Protein AF-A0A5J4PSB8-F1 (afdb_monomer_lite)

Radius of gyration: 20.24 Å; chains: 1; bounding box: 53×36×50 Å

Foldseek 3Di:
DFAWPQDDPPDDDDDDDDDPPPDPPPPPPPPPQCPQADDADPCLQFPVSVLQCLLVPQVSVLSQARPQAWEAAAPDTDGRGSVNDDRHSDCVVPVDADYDDPDPVCVCVNVDSPGFKTWGWKQFPVVQKIWIFIWGCDNSGIHRRYIHIHGHDPDPDDDPVNLQLCLQAPPVSVLVPADPFHWDWDADPVDNPDIDIDTDDSVRCVVPPDRGDNGMHD

Structure (mmCIF, N/CA/C/O backbone):
data_AF-A0A5J4PSB8-F1
#
_entry.id   AF-A0A5J4PSB8-F1
#
loop_
_atom_site.group_PDB
_atom_site.id
_atom_site.type_symbol
_atom_site.label_atom_id
_atom_site.label_alt_id
_atom_site.label_comp_id
_atom_site.label_asym_id
_atom_site.label_entity_id
_atom_site.label_seq_id
_atom_site.pdbx_PDB_ins_code
_atom_site.Cartn_x
_atom_site.Cartn_y
_atom_site.Cartn_z
_atom_site.occupancy
_atom_site.B_iso_or_equiv
_atom_site.auth_seq_id
_atom_site.auth_comp_id
_atom_site.auth_asym_id
_atom_site.auth_atom_id
_atom_site.pdbx_PDB_model_num
ATOM 1 N N . MET A 1 1 ? 3.672 -2.181 0.690 1.00 29.12 1 MET A N 1
ATOM 2 C CA . MET A 1 1 ? 3.186 -2.216 -0.685 1.00 29.12 1 MET A CA 1
ATOM 3 C C . MET A 1 1 ? 1.777 -1.851 -0.515 1.00 29.12 1 MET A C 1
ATOM 5 O O . MET A 1 1 ? 1.046 -2.447 0.264 1.00 29.12 1 MET A O 1
ATOM 9 N N . LEU A 1 2 ? 1.654 -0.586 -0.814 1.00 27.09 2 LEU A N 1
ATOM 10 C CA . LEU A 1 2 ? 0.635 0.247 -0.296 1.00 27.09 2 LEU A CA 1
ATOM 11 C C . LEU A 1 2 ? 0.115 0.880 -1.549 1.00 27.09 2 LEU A C 1
ATOM 13 O O . LEU A 1 2 ? 0.630 1.904 -1.990 1.00 27.09 2 LEU A O 1
ATOM 17 N N . PHE A 1 3 ? -0.871 0.240 -2.165 1.00 27.16 3 PHE A N 1
ATOM 18 C CA . PHE A 1 3 ? -1.761 1.038 -2.976 1.00 27.16 3 PHE A CA 1
ATOM 19 C C . PHE A 1 3 ? -2.238 2.158 -2.051 1.00 27.16 3 PHE A C 1
ATOM 21 O O . PHE A 1 3 ? -2.589 1.944 -0.895 1.00 27.16 3 PHE A O 1
ATOM 28 N N . ILE A 1 4 ? -2.094 3.386 -2.500 1.00 32.44 4 ILE A N 1
ATOM 29 C CA . ILE A 1 4 ? -2.813 4.500 -1.928 1.00 32.44 4 ILE A CA 1
ATOM 30 C C . ILE A 1 4 ? -3.500 5.090 -3.142 1.00 32.44 4 ILE A C 1
ATOM 32 O O . ILE A 1 4 ? -2.982 5.990 -3.794 1.00 32.44 4 ILE A O 1
ATOM 36 N N . ILE A 1 5 ? -4.658 4.542 -3.507 1.00 37.88 5 ILE A N 1
ATOM 37 C CA . ILE A 1 5 ? -5.511 5.247 -4.459 1.00 37.88 5 ILE A CA 1
ATOM 38 C C . ILE A 1 5 ? -6.098 6.450 -3.708 1.00 37.88 5 ILE A C 1
ATOM 40 O O . ILE A 1 5 ? -7.074 6.326 -2.966 1.00 37.88 5 ILE A O 1
ATOM 44 N N . LEU A 1 6 ? -5.488 7.625 -3.884 1.00 34.31 6 LEU A N 1
ATOM 45 C CA . LEU A 1 6 ? -5.949 8.892 -3.309 1.00 34.31 6 LEU A CA 1
ATOM 46 C C . LEU A 1 6 ? -7.043 9.508 -4.169 1.00 34.31 6 LEU A C 1
ATOM 48 O O . LEU A 1 6 ? -6.835 10.454 -4.928 1.00 34.31 6 LEU A O 1
ATOM 52 N N . ARG A 1 7 ? -8.255 8.969 -4.045 1.00 32.72 7 ARG A N 1
ATOM 53 C CA . ARG A 1 7 ? -9.446 9.582 -4.641 1.00 32.72 7 ARG A CA 1
ATOM 54 C C . ARG A 1 7 ? -9.944 10.694 -3.721 1.00 32.72 7 ARG A C 1
ATOM 56 O O . ARG A 1 7 ? -10.599 10.443 -2.715 1.00 32.72 7 ARG A O 1
ATOM 63 N N . HIS A 1 8 ? -9.662 11.938 -4.093 1.00 30.28 8 HIS A N 1
ATOM 64 C CA . HIS A 1 8 ? -10.315 13.103 -3.504 1.00 30.28 8 HIS A CA 1
ATOM 65 C C . HIS A 1 8 ? -11.787 13.142 -3.942 1.00 30.28 8 HIS A C 1
ATOM 67 O O . HIS A 1 8 ? -12.083 13.516 -5.076 1.00 30.28 8 HIS A O 1
ATOM 73 N N . TYR A 1 9 ? -12.730 12.828 -3.052 1.00 29.34 9 TYR A N 1
ATOM 74 C CA . TYR A 1 9 ? -14.126 13.234 -3.248 1.00 29.34 9 TYR A CA 1
ATOM 75 C C . TYR A 1 9 ? -14.349 14.609 -2.610 1.00 29.34 9 TYR A C 1
ATOM 77 O O . TYR A 1 9 ? -14.826 14.740 -1.485 1.00 29.34 9 TYR A O 1
ATOM 85 N N . ALA A 1 10 ? -14.008 15.664 -3.352 1.00 26.22 10 ALA A N 1
ATOM 86 C CA . ALA A 1 10 ? -14.488 17.008 -3.056 1.00 26.22 10 ALA A CA 1
ATOM 87 C C . ALA A 1 10 ? -15.939 17.122 -3.549 1.00 26.22 10 ALA A C 1
ATOM 89 O O . ALA A 1 10 ? -16.198 17.309 -4.736 1.00 26.22 10 ALA A O 1
ATOM 90 N N . CYS A 1 11 ? -16.901 16.983 -2.638 1.00 29.86 11 CYS A N 1
ATOM 91 C CA . CYS A 1 11 ? -18.315 17.144 -2.958 1.00 29.86 11 CYS A CA 1
ATOM 92 C C . CYS A 1 11 ? -18.607 18.613 -3.326 1.00 29.86 11 CYS A C 1
ATOM 94 O O . CYS A 1 11 ? -18.665 19.481 -2.452 1.00 29.86 11 CYS A O 1
ATOM 96 N N . LYS A 1 12 ? -18.769 18.910 -4.622 1.00 29.34 12 LYS A N 1
ATOM 97 C CA . LYS A 1 12 ? -19.421 20.130 -5.119 1.00 29.34 12 LYS A CA 1
ATOM 98 C C . LYS A 1 12 ? -20.346 19.791 -6.283 1.00 29.34 12 LYS A C 1
ATOM 100 O O . LYS A 1 12 ? -19.916 19.281 -7.312 1.00 29.34 12 LYS A O 1
ATOM 105 N N . ASP A 1 13 ? -21.618 20.123 -6.089 1.00 39.19 13 ASP A N 1
ATOM 106 C CA . ASP A 1 13 ? -22.717 19.991 -7.038 1.00 39.19 13 ASP A CA 1
ATOM 107 C C . ASP A 1 13 ? -22.396 20.558 -8.428 1.00 39.19 13 ASP A C 1
ATOM 109 O O . ASP A 1 13 ? -22.207 21.769 -8.582 1.00 39.19 13 ASP A O 1
ATOM 113 N N . LYS A 1 14 ? -22.440 19.688 -9.448 1.00 28.67 14 LYS A N 1
ATOM 114 C CA . LYS A 1 14 ? -23.084 19.926 -10.757 1.00 28.67 14 LYS A CA 1
ATOM 115 C C . LYS A 1 14 ? -23.056 18.651 -11.616 1.00 28.67 14 LYS A C 1
ATOM 117 O O . LYS A 1 14 ? -21.995 18.202 -12.019 1.00 28.67 14 LYS A O 1
ATOM 122 N N . LYS A 1 15 ? -24.262 18.117 -11.877 1.00 36.34 15 LYS A N 1
ATOM 123 C CA . LYS A 1 15 ? -24.671 17.079 -12.856 1.00 36.34 15 LYS A CA 1
ATOM 124 C C . LYS A 1 15 ? -23.563 16.128 -13.338 1.00 36.34 15 LYS A C 1
ATOM 126 O O . LYS A 1 15 ? -22.884 16.403 -14.321 1.00 36.34 15 LYS A O 1
ATOM 131 N N . GLN A 1 16 ? -23.476 14.990 -12.657 1.00 29.91 16 GLN A N 1
ATOM 132 C CA . GLN A 1 16 ? -22.526 13.911 -12.899 1.00 29.91 16 GLN A CA 1
ATOM 133 C C . GLN A 1 16 ? -23.096 12.890 -13.896 1.00 29.91 16 GLN A C 1
ATOM 135 O O . GLN A 1 16 ? -24.210 12.392 -13.726 1.00 29.91 16 GLN A O 1
ATOM 140 N N . GLU A 1 17 ? -22.313 12.586 -14.925 1.00 29.09 17 GLU A N 1
ATOM 141 C CA . GLU A 1 17 ? -22.367 11.309 -15.632 1.00 29.09 17 GLU A CA 1
ATOM 142 C C . GLU A 1 17 ? -21.984 10.222 -14.611 1.00 29.09 17 GLU A C 1
ATOM 144 O O . GLU A 1 17 ? -21.023 10.387 -13.857 1.00 29.09 17 GLU A O 1
ATOM 149 N N . ILE A 1 18 ? -22.814 9.188 -14.477 1.00 27.95 18 ILE A N 1
ATOM 150 C CA . ILE A 1 18 ? -22.712 8.212 -13.386 1.00 27.95 18 ILE A CA 1
ATOM 151 C C . ILE A 1 18 ? -21.515 7.299 -13.657 1.00 27.95 18 ILE A C 1
ATOM 153 O O . ILE A 1 18 ? -21.568 6.435 -14.529 1.00 27.95 18 ILE A O 1
ATOM 157 N N . ASP A 1 19 ? -20.449 7.508 -12.891 1.00 32.41 19 ASP A N 1
ATOM 158 C CA . ASP A 1 19 ? -19.309 6.603 -12.777 1.00 32.41 19 ASP A CA 1
ATOM 159 C C . ASP A 1 19 ? -19.760 5.308 -12.060 1.00 32.41 19 ASP A C 1
ATOM 161 O O . ASP A 1 19 ? -20.308 5.388 -10.954 1.00 32.41 19 ASP A O 1
ATOM 165 N N . PRO A 1 20 ? -19.577 4.111 -12.651 1.00 33.03 20 PRO A N 1
ATOM 166 C CA . PRO A 1 20 ? -19.930 2.841 -12.015 1.00 33.03 20 PRO A CA 1
ATOM 167 C C . PRO A 1 20 ? -19.053 2.496 -10.794 1.00 33.03 20 PRO A C 1
ATOM 169 O O . PRO A 1 20 ? -19.376 1.552 -10.076 1.00 33.03 20 PRO A O 1
ATOM 172 N N . TYR A 1 21 ? -17.993 3.267 -10.517 1.00 40.66 21 TYR A N 1
ATOM 173 C CA . TYR A 1 21 ? -17.107 3.122 -9.356 1.00 40.66 21 TYR A CA 1
ATOM 174 C C . TYR A 1 21 ? -17.581 3.888 -8.107 1.00 40.66 21 TYR A C 1
ATOM 176 O O . TYR A 1 21 ? -16.786 4.223 -7.231 1.00 40.66 21 TYR A O 1
ATOM 184 N N . VAL A 1 22 ? -18.875 4.185 -7.980 1.00 25.75 22 VAL A N 1
ATOM 185 C CA . VAL A 1 22 ? -19.424 4.613 -6.688 1.00 25.75 22 VAL A CA 1
ATOM 186 C C . VAL A 1 22 ? -19.711 3.346 -5.881 1.00 25.75 22 VAL A C 1
ATOM 188 O O . VAL A 1 22 ? -20.705 2.671 -6.171 1.00 25.75 22 VAL A O 1
ATOM 191 N N . PRO A 1 23 ? -18.891 2.977 -4.871 1.00 30.50 23 PRO A N 1
ATOM 192 C CA . PRO A 1 23 ? -19.340 1.982 -3.916 1.00 30.50 23 PRO A CA 1
ATOM 193 C C . PRO A 1 23 ? -20.640 2.524 -3.337 1.00 30.50 23 PRO A C 1
ATOM 195 O O . PRO A 1 23 ? -20.729 3.712 -3.021 1.00 30.50 23 PRO A O 1
ATOM 198 N N . VAL A 1 24 ? -21.663 1.678 -3.226 1.00 28.30 24 VAL A N 1
ATOM 199 C CA . VAL A 1 24 ? -22.839 2.016 -2.429 1.00 28.30 24 VAL A CA 1
ATOM 200 C C . VAL A 1 24 ? -22.303 2.358 -1.045 1.00 28.30 24 VAL A C 1
ATOM 202 O O . VAL A 1 24 ? -21.964 1.471 -0.263 1.00 28.30 24 VAL A O 1
ATOM 205 N N . VAL A 1 25 ? -22.179 3.655 -0.764 1.00 31.05 25 VAL A N 1
ATOM 206 C CA . VAL A 1 25 ? -21.965 4.165 0.577 1.00 31.05 25 VAL A CA 1
ATOM 207 C C . VAL A 1 25 ? -23.270 3.839 1.275 1.00 31.05 25 VAL A C 1
ATOM 209 O O . VAL A 1 25 ? -24.226 4.612 1.265 1.00 31.05 25 VAL A O 1
ATOM 212 N N . MET A 1 26 ? -23.360 2.627 1.822 1.00 29.27 26 MET A N 1
ATOM 213 C CA . MET A 1 26 ? -24.262 2.414 2.928 1.00 29.27 26 MET A CA 1
ATOM 214 C C . MET A 1 26 ? -23.721 3.325 4.013 1.00 29.27 26 MET A C 1
ATOM 216 O O . MET A 1 26 ? -22.723 3.012 4.657 1.00 29.27 26 MET A O 1
ATOM 220 N N . SER A 1 27 ? -24.351 4.487 4.147 1.00 32.62 27 SER A N 1
ATOM 221 C CA . SER A 1 27 ? -24.212 5.387 5.279 1.00 32.62 27 SER A CA 1
ATOM 222 C C . SER A 1 27 ? -24.642 4.621 6.529 1.00 32.62 27 SER A C 1
ATOM 224 O O . SER A 1 27 ? -25.766 4.751 7.007 1.00 32.62 27 SER A O 1
ATOM 226 N N . ILE A 1 28 ? -23.780 3.733 7.020 1.00 40.22 28 ILE A N 1
ATOM 227 C CA . ILE A 1 28 ? -23.933 3.104 8.320 1.00 40.22 28 ILE A CA 1
ATOM 228 C C . ILE A 1 28 ? -23.633 4.219 9.309 1.00 40.22 28 ILE A C 1
ATOM 230 O O . ILE A 1 28 ? -22.575 4.838 9.235 1.00 40.22 28 ILE A O 1
ATOM 234 N N . GLU A 1 29 ? -24.590 4.502 10.188 1.00 36.94 29 GLU A N 1
ATOM 235 C CA . GLU A 1 29 ? -24.521 5.524 11.231 1.00 36.94 29 GLU A CA 1
ATOM 236 C C . GLU A 1 29 ? -23.185 5.464 12.003 1.00 36.94 29 GLU A C 1
ATOM 238 O O . GLU A 1 29 ? -23.035 4.777 13.013 1.00 36.94 29 GLU A O 1
ATOM 243 N N . THR A 1 30 ? -22.195 6.229 11.539 1.00 42.56 30 THR A N 1
ATOM 244 C CA . THR A 1 30 ? -20.829 6.313 12.087 1.00 42.56 30 THR A CA 1
ATOM 245 C C . THR A 1 30 ? -20.813 6.984 13.467 1.00 42.56 30 THR A C 1
ATOM 247 O O . THR A 1 30 ? -19.823 6.939 14.197 1.00 42.56 30 THR A O 1
ATOM 250 N N . GLY A 1 31 ? -21.937 7.593 13.864 1.00 40.16 31 GLY A N 1
ATOM 251 C CA . GLY A 1 31 ? -22.082 8.359 15.099 1.00 40.16 31 GLY A CA 1
ATOM 252 C C . GLY A 1 31 ? -21.933 7.545 16.388 1.00 40.16 31 GLY A C 1
ATOM 253 O O . GLY A 1 31 ? -21.509 8.112 17.388 1.00 40.16 31 GLY A O 1
ATOM 254 N N . LYS A 1 32 ? -22.221 6.233 16.383 1.00 42.66 32 LYS A N 1
ATOM 255 C CA . LYS A 1 32 ? -22.138 5.377 17.590 1.00 42.66 32 LYS A CA 1
ATOM 256 C C . LYS A 1 32 ? -20.862 4.536 17.712 1.00 42.66 32 LYS A C 1
ATOM 258 O O . LYS A 1 32 ? -20.531 4.111 18.811 1.00 42.66 32 LYS A O 1
ATOM 263 N N . LEU A 1 33 ? -20.137 4.282 16.621 1.00 51.78 33 LEU A N 1
ATOM 264 C CA . LEU A 1 33 ? -18.959 3.393 16.631 1.00 51.78 33 LEU A CA 1
ATOM 265 C C . LEU A 1 33 ? -17.656 4.108 17.039 1.00 51.78 33 LEU A C 1
ATOM 267 O O . LEU A 1 33 ? -16.681 3.463 17.414 1.00 51.78 33 LEU A O 1
ATOM 271 N N . THR A 1 34 ? -17.647 5.443 17.019 1.00 55.75 34 THR A N 1
ATOM 272 C CA . THR A 1 34 ? -16.442 6.281 17.181 1.00 55.75 34 THR A CA 1
ATOM 273 C C . THR A 1 34 ? -16.208 6.789 18.608 1.00 55.75 34 THR A C 1
ATOM 275 O O . THR A 1 34 ? -15.388 7.685 18.820 1.00 55.75 34 THR A O 1
ATOM 278 N N . GLU A 1 35 ? -16.944 6.266 19.591 1.00 54.31 35 GLU A N 1
ATOM 279 C CA . GLU A 1 35 ? -16.903 6.743 20.983 1.00 54.31 35 GLU A CA 1
ATOM 280 C C . GLU A 1 35 ? -15.686 6.210 21.770 1.00 54.31 35 GLU A C 1
ATOM 282 O O . GLU A 1 35 ? -15.306 6.800 22.773 1.00 54.31 35 GLU A O 1
ATOM 287 N N . ASN A 1 36 ? -15.016 5.156 21.278 1.00 70.44 36 ASN A N 1
ATOM 288 C CA . ASN A 1 36 ? -13.887 4.489 21.954 1.00 70.44 36 ASN A CA 1
ATOM 289 C C . ASN A 1 36 ? -12.537 4.594 21.214 1.00 70.44 36 ASN A C 1
ATOM 291 O O . ASN A 1 36 ? -11.616 3.827 21.501 1.00 70.44 36 ASN A O 1
ATOM 295 N N . LEU A 1 37 ? -12.415 5.494 20.237 1.00 81.38 37 LEU A N 1
ATOM 296 C CA . LEU A 1 37 ? -11.151 5.707 19.527 1.00 81.38 37 LEU A CA 1
ATOM 297 C C . LEU A 1 37 ? -10.126 6.409 20.433 1.00 81.38 37 LEU A C 1
ATOM 299 O O . LEU A 1 37 ? -10.513 7.266 21.234 1.00 81.38 37 LEU A O 1
ATOM 303 N N . PRO A 1 38 ? -8.828 6.067 20.329 1.00 87.31 38 PRO A N 1
ATOM 304 C CA . PRO A 1 38 ? -7.789 6.784 21.057 1.00 87.31 38 PRO A CA 1
ATOM 305 C C . PRO A 1 38 ? -7.733 8.250 20.612 1.00 87.31 38 PRO A C 1
ATOM 307 O O . PRO A 1 38 ? -8.194 8.605 19.529 1.00 87.31 38 PRO A O 1
ATOM 310 N N . ALA A 1 39 ? -7.146 9.111 21.442 1.00 90.69 39 ALA A N 1
ATOM 311 C CA . ALA A 1 39 ? -6.837 10.473 21.022 1.00 90.69 39 ALA A CA 1
ATOM 312 C C . ALA A 1 39 ? -5.789 10.460 19.897 1.00 90.69 39 ALA A C 1
ATOM 314 O O . ALA A 1 39 ? -4.889 9.618 19.905 1.00 90.69 39 ALA A O 1
ATOM 315 N N . ALA A 1 40 ? -5.901 11.410 18.967 1.00 92.81 40 ALA A N 1
ATOM 316 C CA . ALA A 1 40 ? -4.922 11.597 17.901 1.00 92.81 40 ALA A CA 1
ATOM 317 C C . ALA A 1 40 ? -3.525 11.862 18.477 1.00 92.81 40 ALA A C 1
ATOM 319 O O . ALA A 1 40 ? -3.375 12.614 19.446 1.00 92.81 40 ALA A O 1
ATOM 320 N N . THR A 1 41 ? -2.510 11.252 17.872 1.00 94.06 41 THR A N 1
ATOM 321 C CA . THR A 1 41 ? -1.095 11.437 18.224 1.00 94.06 41 THR A CA 1
ATOM 322 C C . THR A 1 41 ? -0.321 11.982 17.016 1.00 94.06 41 THR A C 1
ATOM 324 O O . THR A 1 41 ? -0.887 12.051 15.928 1.00 94.06 41 THR A O 1
ATOM 327 N N . PRO A 1 42 ? 0.963 12.370 17.148 1.00 94.56 42 PRO A N 1
ATOM 328 C CA . PRO A 1 42 ? 1.763 12.798 15.992 1.00 94.56 42 PRO A CA 1
ATOM 329 C C . PRO A 1 42 ? 1.846 11.754 14.865 1.00 94.56 42 PRO A C 1
ATOM 331 O O . PRO A 1 42 ? 1.940 12.122 13.705 1.00 94.56 42 PRO A O 1
ATOM 334 N N . ILE A 1 43 ? 1.707 10.462 15.193 1.00 94.88 43 ILE A N 1
ATOM 335 C CA . ILE A 1 43 ? 1.646 9.354 14.219 1.00 94.88 43 ILE A CA 1
ATOM 336 C C . ILE A 1 43 ? 0.456 9.511 13.249 1.00 94.88 43 ILE A C 1
ATOM 338 O O . ILE A 1 43 ? 0.469 8.955 12.160 1.00 94.88 43 ILE A O 1
ATOM 342 N N . ASP A 1 44 ? -0.586 10.258 13.630 1.00 94.88 44 ASP A N 1
ATOM 343 C CA . ASP A 1 44 ? -1.775 10.473 12.802 1.00 94.88 44 ASP A CA 1
ATOM 344 C C . ASP A 1 44 ? -1.649 11.620 11.781 1.00 94.88 44 ASP A C 1
ATOM 346 O O . ASP A 1 44 ? -2.581 11.873 11.007 1.00 94.88 44 ASP A O 1
ATOM 350 N N . GLU A 1 45 ? -0.530 12.349 11.794 1.00 92.69 45 GLU A N 1
ATOM 351 C CA . GLU A 1 45 ? -0.306 13.491 10.905 1.00 92.69 45 GLU A CA 1
ATOM 352 C C . GLU A 1 45 ? -0.092 13.050 9.452 1.00 92.69 45 GLU A C 1
ATOM 354 O O . GLU A 1 45 ? -0.731 13.599 8.549 1.00 92.69 45 GLU A O 1
ATOM 359 N N . LEU A 1 46 ? 0.728 12.014 9.250 1.00 91.81 46 LEU A N 1
ATOM 360 C CA . LEU A 1 46 ? 1.028 11.408 7.956 1.00 91.81 46 LEU A CA 1
ATOM 361 C C . LEU A 1 46 ? 0.530 9.965 7.909 1.00 91.81 46 LEU A C 1
ATOM 363 O O . LEU A 1 46 ? 0.639 9.214 8.879 1.00 91.81 46 LEU A O 1
ATOM 367 N N . PHE A 1 47 ? -0.009 9.561 6.758 1.00 90.88 47 PHE A N 1
ATOM 368 C CA . PHE A 1 47 ? -0.457 8.182 6.575 1.00 90.88 47 PHE A CA 1
ATOM 369 C C . PHE A 1 47 ? 0.713 7.188 6.643 1.00 90.88 47 PHE A C 1
ATOM 371 O O . PHE A 1 47 ? 0.559 6.109 7.214 1.00 90.88 47 PHE A O 1
ATOM 378 N N . ASP A 1 48 ? 1.879 7.571 6.119 1.00 89.06 48 ASP A N 1
ATOM 379 C CA . ASP A 1 48 ? 3.081 6.732 6.079 1.00 89.06 48 ASP A CA 1
ATOM 380 C C . ASP A 1 48 ? 3.590 6.370 7.487 1.00 89.06 48 ASP A C 1
ATOM 382 O O . ASP A 1 48 ? 3.905 5.207 7.756 1.00 89.06 48 ASP A O 1
ATOM 386 N N . ASP A 1 49 ? 3.577 7.327 8.419 1.00 91.69 49 ASP A N 1
ATOM 387 C CA . ASP A 1 49 ? 3.926 7.078 9.823 1.00 91.69 49 ASP A CA 1
ATOM 388 C C . ASP A 1 49 ? 2.902 6.141 10.478 1.00 91.69 49 ASP A C 1
ATOM 390 O O . ASP A 1 49 ? 3.255 5.145 11.118 1.00 91.69 49 ASP A O 1
ATOM 394 N N . PHE A 1 50 ? 1.610 6.420 10.281 1.00 94.62 50 PHE A N 1
ATOM 395 C CA . PHE A 1 50 ? 0.530 5.581 10.792 1.00 94.62 50 PHE A CA 1
ATOM 396 C C . PHE A 1 50 ? 0.633 4.133 10.306 1.00 94.62 50 PHE A C 1
ATOM 398 O O . PHE A 1 50 ? 0.548 3.203 11.117 1.00 94.62 50 PHE A O 1
ATOM 405 N N . ILE A 1 51 ? 0.790 3.922 8.998 1.00 92.69 51 ILE A N 1
ATOM 406 C CA . ILE A 1 51 ? 0.734 2.585 8.413 1.00 92.69 51 ILE A CA 1
ATOM 407 C C . ILE A 1 51 ? 1.969 1.762 8.781 1.00 92.69 51 ILE A C 1
ATOM 409 O O . ILE A 1 51 ? 1.855 0.552 8.990 1.00 92.69 51 ILE A O 1
ATOM 413 N N . TYR A 1 52 ? 3.127 2.404 8.964 1.00 91.75 52 TYR A N 1
ATOM 414 C CA . TYR A 1 52 ? 4.307 1.745 9.515 1.00 91.75 52 TYR A CA 1
ATOM 415 C C . TYR A 1 52 ? 3.996 1.103 10.875 1.00 91.75 52 TYR A C 1
ATOM 417 O O . TYR A 1 52 ? 4.180 -0.104 11.045 1.00 91.75 52 TYR A O 1
ATOM 425 N N . HIS A 1 53 ? 3.427 1.864 11.815 1.00 94.56 53 HIS A N 1
ATOM 426 C CA . HIS A 1 53 ? 3.026 1.331 13.121 1.00 94.56 53 HIS A CA 1
ATOM 427 C C . HIS A 1 53 ? 1.891 0.301 13.008 1.00 94.56 53 HIS A C 1
ATOM 429 O O . HIS A 1 53 ? 1.940 -0.751 13.646 1.00 94.56 53 HIS A O 1
ATOM 435 N N . PHE A 1 54 ? 0.885 0.553 12.163 1.00 95.62 54 PHE A N 1
ATOM 436 C CA . PHE A 1 54 ? -0.250 -0.354 11.959 1.00 95.62 54 PHE A CA 1
ATOM 437 C C . PHE A 1 54 ? 0.176 -1.744 11.477 1.00 95.62 54 PHE A C 1
ATOM 439 O O . PHE A 1 54 ? -0.430 -2.737 11.869 1.00 95.62 54 PHE A O 1
ATOM 446 N N . THR A 1 55 ? 1.210 -1.824 10.642 1.00 93.38 55 THR A N 1
ATOM 447 C CA . THR A 1 55 ? 1.720 -3.081 10.066 1.00 93.38 55 THR A CA 1
ATOM 448 C C . THR A 1 55 ? 2.862 -3.718 10.863 1.00 93.38 55 THR A C 1
ATOM 450 O O . THR A 1 55 ? 3.327 -4.806 10.509 1.00 93.38 55 THR A O 1
ATOM 453 N N . SER A 1 56 ? 3.328 -3.052 11.924 1.00 93.06 56 SER A N 1
ATOM 45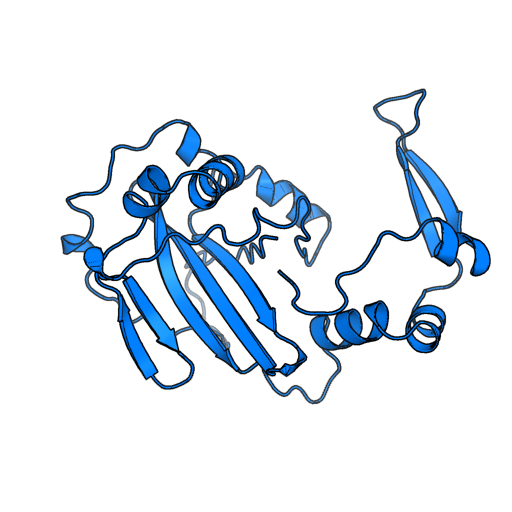4 C CA . SER A 1 56 ? 4.466 -3.492 12.747 1.00 93.06 56 SER A CA 1
ATOM 455 C C . SER A 1 56 ? 4.083 -3.862 14.182 1.00 93.06 56 SER A C 1
ATOM 457 O O . SER A 1 56 ? 4.795 -4.636 14.820 1.00 93.06 56 SER A O 1
ATOM 459 N N . GLU A 1 57 ? 2.971 -3.338 14.702 1.00 95.50 57 GLU A N 1
ATOM 460 C CA . GLU A 1 57 ? 2.595 -3.469 16.111 1.00 95.50 57 GLU A CA 1
ATOM 461 C C . GLU A 1 57 ? 1.171 -4.020 16.289 1.00 95.50 57 GLU A C 1
ATOM 463 O O . GLU A 1 57 ? 0.181 -3.322 16.068 1.00 95.50 57 GLU A O 1
ATOM 468 N N . GLU A 1 58 ? 1.047 -5.254 16.787 1.00 95.56 58 GLU A N 1
ATOM 469 C CA . GLU A 1 58 ? -0.243 -5.942 16.977 1.00 95.56 58 GLU A CA 1
ATOM 470 C C . GLU A 1 58 ? -1.227 -5.176 17.878 1.00 95.56 58 GLU A C 1
ATOM 472 O O . GLU A 1 58 ? -2.401 -4.985 17.542 1.00 95.56 58 GLU A O 1
ATOM 477 N N . GLU A 1 59 ? -0.758 -4.694 19.029 1.00 95.25 59 GLU A N 1
ATOM 478 C CA . GLU A 1 59 ? -1.606 -3.958 19.972 1.00 95.25 59 GLU A CA 1
ATOM 479 C C . GLU A 1 59 ? -2.005 -2.574 19.444 1.00 95.25 59 GLU A C 1
ATOM 481 O O . GLU A 1 59 ? -3.106 -2.098 19.745 1.00 95.25 59 GLU A O 1
ATOM 486 N N . PHE A 1 60 ? -1.143 -1.925 18.654 1.00 96.06 60 PHE A N 1
ATOM 487 C CA . PHE A 1 60 ? -1.479 -0.673 17.977 1.00 96.06 60 PHE A CA 1
ATOM 488 C C . PHE A 1 60 ? -2.534 -0.935 16.904 1.00 96.06 60 PHE A C 1
ATOM 490 O O . PHE A 1 60 ? -3.599 -0.318 16.939 1.00 96.06 60 PHE A O 1
ATOM 497 N N . GLN A 1 61 ? -2.301 -1.921 16.036 1.00 97.00 61 GLN A N 1
ATOM 498 C CA . GLN A 1 61 ? -3.231 -2.329 14.992 1.00 97.00 61 GLN A CA 1
ATOM 499 C C . GLN A 1 61 ? -4.635 -2.572 15.552 1.00 97.00 61 GLN A C 1
ATOM 501 O O . GLN A 1 61 ? -5.603 -1.964 15.098 1.00 97.00 61 GLN A O 1
ATOM 506 N N . ARG A 1 62 ? -4.758 -3.375 16.616 1.00 95.31 62 ARG A N 1
ATOM 507 C CA . ARG A 1 62 ? -6.063 -3.701 17.215 1.00 95.31 62 ARG A CA 1
ATOM 508 C C . ARG A 1 62 ? -6.802 -2.478 17.779 1.00 95.31 62 ARG A C 1
ATOM 510 O O . ARG A 1 62 ? -8.028 -2.508 17.891 1.00 95.31 62 ARG A O 1
ATOM 517 N N . LYS A 1 63 ? -6.090 -1.413 18.170 1.00 95.19 63 LYS A N 1
ATOM 518 C CA . LYS A 1 63 ? -6.680 -0.139 18.639 1.00 95.19 63 LYS A CA 1
ATOM 519 C C . LYS A 1 63 ? -7.098 0.782 17.492 1.00 95.19 63 LYS A C 1
ATOM 521 O O . LYS A 1 63 ? -7.901 1.682 17.717 1.00 95.19 63 LYS A O 1
ATOM 526 N N . ARG A 1 64 ? -6.554 0.561 16.296 1.00 96.56 64 ARG A N 1
ATOM 527 C CA . ARG A 1 64 ? -6.776 1.362 15.087 1.00 96.56 64 ARG A CA 1
ATOM 528 C C . ARG A 1 64 ? -7.736 0.696 14.099 1.00 96.56 64 ARG A C 1
ATOM 530 O O . ARG A 1 64 ? -7.774 1.075 12.937 1.00 96.56 64 ARG A O 1
ATOM 537 N N . ILE A 1 65 ? -8.517 -0.287 14.541 1.00 96.19 65 ILE A N 1
ATOM 538 C CA . ILE A 1 65 ? -9.565 -0.925 13.737 1.00 96.19 65 ILE A CA 1
ATOM 539 C C . ILE A 1 65 ? -10.927 -0.556 14.314 1.00 96.19 65 ILE A C 1
ATOM 541 O O . ILE A 1 65 ? -11.168 -0.704 15.518 1.00 96.19 65 ILE A O 1
ATOM 545 N N . VAL A 1 66 ? -11.836 -0.114 13.446 1.00 95.12 66 VAL A N 1
ATOM 546 C CA . VAL A 1 66 ? -13.233 0.122 13.812 1.00 95.12 66 VAL A CA 1
ATOM 547 C C . VAL A 1 66 ? -13.959 -1.222 13.842 1.00 95.12 66 VAL A C 1
ATOM 549 O O . VAL A 1 66 ? -14.235 -1.828 12.812 1.00 95.12 66 VAL A O 1
ATOM 552 N N . PHE A 1 67 ? -14.262 -1.715 15.044 1.00 93.94 67 PHE A N 1
ATOM 553 C CA . PHE A 1 67 ? -14.991 -2.972 15.226 1.00 93.94 67 PHE A CA 1
ATOM 554 C C . PHE A 1 67 ? -16.490 -2.756 15.491 1.00 93.94 67 PHE A C 1
ATOM 556 O O . PHE A 1 67 ? -16.853 -1.808 16.187 1.00 93.94 67 PHE A O 1
ATOM 563 N N . PRO A 1 68 ? -17.363 -3.692 15.063 1.00 95.69 68 PRO A N 1
ATOM 564 C CA . PRO A 1 68 ? -17.053 -4.872 14.251 1.00 95.69 68 PRO A CA 1
ATOM 565 C C . PRO A 1 68 ? -16.743 -4.475 12.797 1.00 95.69 68 PRO A C 1
ATOM 567 O O . PRO A 1 68 ? -17.535 -3.763 12.186 1.00 95.69 68 PRO A O 1
ATOM 570 N N . LEU A 1 69 ? -15.608 -4.944 12.274 1.00 96.44 69 LEU A N 1
ATOM 571 C CA . LEU A 1 69 ? -15.014 -4.489 11.017 1.00 96.44 69 LEU A CA 1
ATOM 572 C C . LEU A 1 69 ? -15.801 -5.057 9.827 1.00 96.44 69 LEU A C 1
ATOM 574 O O . LEU A 1 69 ? -15.840 -6.282 9.680 1.00 96.44 69 LEU A O 1
ATOM 578 N N . PRO A 1 70 ? -16.432 -4.217 8.990 1.00 97.19 70 PRO A N 1
ATOM 579 C CA . PRO A 1 70 ? -17.016 -4.635 7.722 1.00 97.19 70 PRO A CA 1
ATOM 580 C C . PRO A 1 70 ? -16.022 -5.425 6.864 1.00 97.19 70 PRO A C 1
ATOM 582 O O . PRO A 1 70 ? -14.910 -4.969 6.594 1.00 97.19 70 PRO A O 1
ATOM 585 N N . TYR A 1 71 ? -16.449 -6.610 6.433 1.00 96.25 71 TYR A N 1
ATOM 586 C CA . TYR A 1 71 ? -15.689 -7.488 5.554 1.00 96.25 71 TYR A CA 1
ATOM 587 C C . TYR A 1 71 ? -16.591 -7.950 4.413 1.00 96.25 71 TYR A C 1
ATOM 589 O O . TYR A 1 71 ? -17.490 -8.779 4.608 1.00 96.25 71 TYR A O 1
ATOM 597 N N . ASN A 1 72 ? -16.356 -7.372 3.241 1.00 94.56 72 ASN A N 1
ATOM 598 C CA . ASN A 1 72 ? -17.070 -7.685 2.013 1.00 94.56 72 ASN A CA 1
ATOM 599 C C . ASN A 1 72 ? -16.206 -8.616 1.180 1.00 94.56 72 ASN A C 1
ATOM 601 O O . ASN A 1 72 ? -15.118 -8.226 0.769 1.00 94.56 72 ASN A O 1
ATOM 605 N N . ASP A 1 73 ? -16.687 -9.825 0.930 1.00 93.19 73 ASP A N 1
ATOM 606 C CA . ASP A 1 73 ? -15.995 -10.806 0.106 1.00 93.19 73 ASP A CA 1
ATOM 607 C C . ASP A 1 73 ? -16.846 -11.166 -1.104 1.00 93.19 73 ASP A C 1
ATOM 609 O O . ASP A 1 73 ? -17.825 -11.915 -0.992 1.00 93.19 73 ASP A O 1
ATOM 613 N N . LEU A 1 74 ? -16.483 -10.583 -2.249 1.00 89.25 74 LEU A N 1
ATOM 614 C CA . LEU A 1 74 ? -17.159 -10.700 -3.534 1.00 89.25 74 LEU A CA 1
ATOM 615 C C . LEU A 1 74 ? -18.650 -10.347 -3.420 1.00 89.25 74 LEU A C 1
ATOM 617 O O . LEU A 1 74 ? -19.028 -9.182 -3.483 1.00 89.25 74 LEU A O 1
ATOM 621 N N . ASN A 1 75 ? -19.494 -11.360 -3.220 1.00 85.06 75 ASN A N 1
ATOM 622 C CA . ASN A 1 75 ? -20.949 -11.236 -3.115 1.00 85.06 75 ASN A CA 1
ATOM 623 C C . ASN A 1 75 ? -21.473 -11.453 -1.683 1.00 85.06 75 ASN A C 1
ATOM 625 O O . ASN A 1 75 ? -22.683 -11.560 -1.480 1.00 85.06 75 ASN A O 1
ATOM 629 N N . SER A 1 76 ? -20.588 -11.567 -0.693 1.00 90.50 76 SER A N 1
ATOM 630 C CA . SER A 1 76 ? -20.935 -11.838 0.700 1.00 90.50 76 SER A CA 1
ATOM 631 C C . SER A 1 76 ? -20.539 -10.678 1.611 1.00 90.50 76 SER A C 1
ATOM 633 O O . SER A 1 76 ? -19.447 -10.125 1.514 1.00 90.50 76 SER A O 1
ATOM 635 N N . PHE A 1 77 ? -21.452 -10.304 2.506 1.00 94.38 77 PHE A N 1
ATOM 636 C CA . PHE A 1 77 ? -21.227 -9.286 3.527 1.00 94.38 77 PHE A CA 1
ATOM 637 C C . PHE A 1 77 ? -21.098 -9.963 4.889 1.00 94.38 77 PHE A C 1
ATOM 639 O O . PHE A 1 77 ? -21.968 -10.741 5.292 1.00 94.38 77 PHE A O 1
ATOM 646 N N . SER A 1 78 ? -20.053 -9.625 5.635 1.00 95.25 78 SER A N 1
ATOM 647 C CA . SER A 1 78 ? -19.864 -10.068 7.014 1.00 95.25 78 SER A CA 1
ATOM 648 C C . SER A 1 78 ? -19.229 -8.965 7.863 1.00 95.25 78 SER A C 1
ATOM 650 O O . SER A 1 78 ? -18.905 -7.880 7.376 1.00 95.25 78 SER A O 1
ATOM 652 N N . LYS A 1 79 ? -19.088 -9.214 9.168 1.00 95.69 79 LYS A N 1
ATOM 653 C CA . LYS A 1 79 ? -18.368 -8.316 10.074 1.00 95.69 79 LYS A CA 1
ATOM 654 C C . LYS A 1 79 ? -17.440 -9.114 10.978 1.00 95.69 79 LYS A C 1
ATOM 656 O O . LYS A 1 79 ? -17.897 -10.026 11.667 1.00 95.69 79 LYS A O 1
ATOM 661 N N . ILE A 1 80 ? -16.168 -8.738 11.021 1.00 96.06 80 ILE A N 1
ATOM 662 C CA . ILE A 1 80 ? -15.160 -9.344 11.893 1.00 96.06 80 ILE A CA 1
ATOM 663 C C . ILE A 1 80 ? -15.291 -8.715 13.281 1.00 96.06 80 ILE A C 1
ATOM 665 O O . ILE A 1 80 ? -15.253 -7.492 13.432 1.00 96.06 80 ILE A O 1
ATOM 669 N N . LYS A 1 81 ? -15.474 -9.526 14.326 1.00 96.19 81 LYS A N 1
ATOM 670 C CA . LYS A 1 81 ? -15.484 -9.016 15.704 1.00 96.19 81 LYS A CA 1
ATOM 671 C C . LYS A 1 81 ? -14.054 -8.809 16.187 1.00 96.19 81 LYS A C 1
ATOM 673 O O . LYS A 1 81 ? -13.136 -9.490 15.751 1.00 96.19 81 LYS A O 1
ATOM 678 N N . LYS A 1 82 ? -13.885 -7.944 17.188 1.00 94.19 82 LYS A N 1
ATOM 679 C CA . LYS A 1 82 ? -12.574 -7.640 17.786 1.00 94.19 82 LYS A CA 1
ATOM 680 C C . LYS A 1 82 ? -11.797 -8.877 18.253 1.00 94.19 82 LYS A C 1
ATOM 682 O O . LYS A 1 82 ? -10.582 -8.904 18.136 1.00 94.19 82 LYS A O 1
ATOM 687 N N . GLN A 1 83 ? -12.499 -9.874 18.791 1.00 94.75 83 GLN A N 1
ATOM 688 C CA . GLN A 1 83 ? -11.913 -11.132 19.273 1.00 94.75 83 GLN A CA 1
ATOM 689 C C . GLN A 1 83 ? -11.537 -12.109 18.144 1.00 94.75 83 GLN A C 1
ATOM 691 O O . GLN A 1 83 ? -10.739 -13.007 18.373 1.00 94.75 83 GLN A O 1
ATOM 696 N N . ASP A 1 84 ? -12.131 -11.938 16.959 1.00 96.56 84 ASP A N 1
ATOM 697 C CA . ASP A 1 84 ? -11.917 -12.796 15.789 1.00 96.56 84 ASP A CA 1
ATOM 698 C C . ASP A 1 84 ? -10.858 -12.190 14.841 1.00 96.56 84 ASP A C 1
ATOM 700 O O . ASP A 1 84 ? -10.494 -12.806 13.841 1.00 96.56 84 ASP A O 1
ATOM 704 N N . TRP A 1 85 ? -10.371 -10.977 15.137 1.00 96.31 85 TRP A N 1
ATOM 705 C CA . TRP A 1 85 ? -9.295 -10.332 14.389 1.00 96.31 85 TRP A CA 1
ATOM 706 C C . TRP A 1 85 ? -7.963 -11.031 14.643 1.00 96.31 85 TRP A C 1
ATOM 708 O O . TRP A 1 85 ? -7.580 -11.258 15.791 1.00 96.31 85 TRP A O 1
ATOM 718 N N . GLN A 1 86 ? -7.243 -11.308 13.562 1.00 96.25 86 GLN A N 1
ATOM 719 C CA . GLN A 1 86 ? -5.876 -11.807 13.600 1.00 96.25 86 GLN A CA 1
ATOM 720 C C . GLN A 1 86 ? -4.941 -10.695 13.150 1.00 96.25 86 GLN A C 1
ATOM 722 O O . GLN A 1 86 ? -5.264 -9.968 12.213 1.00 96.25 86 GLN A O 1
ATOM 727 N N . TYR A 1 87 ? -3.798 -10.574 13.822 1.00 95.88 87 TYR A N 1
ATOM 728 C CA . TYR A 1 87 ? -2.778 -9.609 13.445 1.00 95.88 87 TYR A CA 1
ATOM 729 C C . TYR A 1 87 ? -2.375 -9.788 11.979 1.00 95.88 87 TYR A C 1
ATOM 731 O O . TYR A 1 87 ? -1.999 -10.882 11.559 1.00 95.88 87 TYR A O 1
ATOM 739 N N . ASP A 1 88 ? -2.458 -8.704 11.215 1.00 93.88 88 ASP A N 1
ATOM 740 C CA . ASP A 1 88 ? -2.149 -8.689 9.794 1.00 93.88 88 ASP A CA 1
ATOM 741 C C . ASP A 1 88 ? -0.950 -7.767 9.567 1.00 93.88 88 ASP A C 1
ATOM 743 O O . ASP A 1 88 ? -1.043 -6.553 9.703 1.00 93.88 88 ASP A O 1
ATOM 747 N N . THR A 1 89 ? 0.211 -8.315 9.229 1.00 90.75 89 THR A N 1
ATOM 748 C CA . THR A 1 89 ? 1.400 -7.497 8.928 1.00 90.75 89 THR A CA 1
ATOM 749 C C . THR A 1 89 ? 1.285 -6.757 7.598 1.00 90.75 89 THR A C 1
ATOM 751 O O . THR A 1 89 ? 2.200 -6.020 7.230 1.00 90.75 89 THR A O 1
ATOM 754 N N . LEU A 1 90 ? 0.205 -6.982 6.841 1.00 88.31 90 LEU A N 1
ATOM 755 C CA . LEU A 1 90 ? 0.005 -6.464 5.501 1.00 88.31 90 LEU A CA 1
ATOM 756 C C . LEU A 1 90 ? 1.249 -6.784 4.648 1.00 88.31 90 LEU A C 1
ATOM 758 O O . LEU A 1 90 ? 1.545 -7.940 4.359 1.00 88.31 90 LEU A O 1
ATOM 762 N N . PHE A 1 91 ? 1.997 -5.758 4.258 1.00 81.12 91 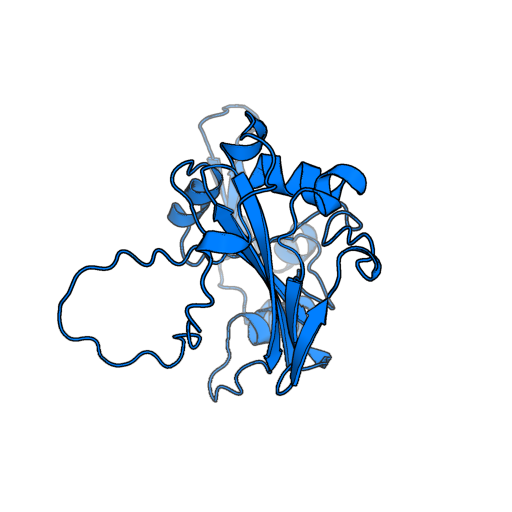PHE A N 1
ATOM 763 C CA . PHE A 1 91 ? 3.148 -5.832 3.362 1.00 81.12 91 PHE A CA 1
ATOM 764 C C . PHE A 1 91 ? 4.501 -5.842 4.082 1.00 81.12 91 PHE A C 1
ATOM 766 O O . PHE A 1 91 ? 5.542 -5.930 3.433 1.00 81.12 91 PHE A O 1
ATOM 773 N N . ASN A 1 92 ? 4.516 -5.740 5.410 1.00 79.62 92 ASN A N 1
ATOM 774 C CA . ASN A 1 92 ? 5.738 -5.544 6.191 1.00 79.62 92 ASN A CA 1
ATOM 775 C C . ASN A 1 92 ? 6.643 -6.796 6.268 1.00 79.62 92 ASN A C 1
ATOM 777 O O . ASN A 1 92 ? 7.716 -6.762 6.856 1.00 79.62 92 ASN A O 1
ATOM 781 N N . GLN A 1 93 ? 6.245 -7.917 5.655 1.00 69.31 93 GLN A N 1
ATOM 782 C CA . GLN A 1 93 ? 7.060 -9.139 5.605 1.00 69.31 93 GLN A CA 1
ATOM 783 C C . GLN A 1 93 ? 8.105 -9.134 4.473 1.00 69.31 93 GLN A C 1
ATOM 785 O O . GLN A 1 93 ? 9.047 -9.920 4.522 1.00 69.31 93 GLN A O 1
ATOM 790 N N . GLY A 1 94 ? 7.947 -8.275 3.455 1.00 62.06 94 GLY A N 1
ATOM 791 C CA . GLY A 1 94 ? 8.716 -8.343 2.202 1.00 62.06 94 GLY A CA 1
ATOM 792 C C . GLY A 1 94 ? 9.915 -7.396 2.083 1.00 62.06 94 GLY A C 1
ATOM 793 O O . GLY A 1 94 ? 10.638 -7.468 1.096 1.00 62.06 94 GLY A O 1
ATOM 794 N N . GLY A 1 95 ? 10.134 -6.492 3.043 1.00 62.03 95 GLY A N 1
ATOM 795 C CA . GLY A 1 95 ? 11.273 -5.557 3.051 1.00 62.03 95 GLY A CA 1
ATOM 796 C C . GLY A 1 95 ? 11.262 -4.455 1.978 1.00 62.03 95 GLY A C 1
ATOM 797 O O . GLY A 1 95 ? 12.038 -3.511 2.084 1.00 62.03 95 GLY A O 1
ATOM 798 N N . TYR A 1 96 ? 10.386 -4.520 0.974 1.00 65.94 96 TYR A N 1
ATOM 799 C CA . TYR A 1 96 ? 10.210 -3.469 -0.027 1.00 65.94 96 TYR A CA 1
ATOM 800 C C . TYR A 1 96 ? 8.765 -3.360 -0.468 1.00 65.94 96 TYR A C 1
ATOM 802 O O . TYR A 1 96 ? 7.956 -4.274 -0.265 1.00 65.94 96 TYR A O 1
ATOM 810 N N . TYR A 1 97 ? 8.452 -2.223 -1.095 1.00 71.31 97 TYR A N 1
ATOM 811 C CA . TYR A 1 97 ? 7.175 -2.081 -1.729 1.00 71.31 97 TYR A CA 1
ATOM 812 C C . TYR A 1 97 ? 7.003 -1.099 -2.901 1.00 71.31 97 TYR A C 1
ATOM 814 O O . TYR A 1 97 ? 7.688 -0.094 -2.967 1.00 71.31 97 TYR A O 1
ATOM 822 N N . THR A 1 98 ? 6.025 -1.372 -3.775 1.00 72.38 98 THR A N 1
ATOM 823 C CA . THR A 1 98 ? 5.505 -0.520 -4.843 1.00 72.38 98 THR A CA 1
ATOM 824 C C . THR A 1 98 ? 4.318 0.318 -4.381 1.00 72.38 98 THR A C 1
ATOM 826 O O . THR A 1 98 ? 3.483 -0.107 -3.578 1.00 72.38 98 THR A O 1
ATOM 829 N N . ILE A 1 99 ? 4.281 1.527 -4.927 1.00 77.50 99 ILE A N 1
ATOM 830 C CA . ILE A 1 99 ? 3.147 2.440 -4.946 1.00 77.50 99 ILE A CA 1
ATOM 831 C C . ILE A 1 99 ? 2.944 2.800 -6.418 1.00 77.50 99 ILE A C 1
ATOM 833 O O . ILE A 1 99 ? 3.920 3.076 -7.122 1.00 77.50 99 ILE A O 1
ATOM 837 N N . PHE A 1 100 ? 1.704 2.778 -6.897 1.00 75.81 100 PHE A N 1
ATOM 838 C CA . PHE A 1 100 ? 1.379 3.209 -8.253 1.00 75.81 100 PHE A CA 1
ATOM 839 C C . PHE A 1 100 ? 0.810 4.622 -8.226 1.00 75.81 100 PHE A C 1
ATOM 841 O O . PHE A 1 100 ? -0.109 4.910 -7.462 1.00 75.81 100 PHE A O 1
ATOM 848 N N . PHE A 1 101 ? 1.347 5.479 -9.089 1.00 76.00 101 PHE A N 1
ATOM 849 C CA . PHE A 1 101 ? 0.867 6.835 -9.307 1.00 76.00 101 PHE A CA 1
ATOM 850 C C . PHE A 1 101 ? 0.477 6.988 -10.773 1.00 76.00 101 PHE A C 1
ATOM 852 O O . PHE A 1 101 ? 1.206 6.533 -11.657 1.00 76.00 101 PHE A O 1
ATOM 859 N N . ASP A 1 102 ? -0.645 7.655 -11.032 1.00 74.81 102 ASP A N 1
ATOM 860 C CA . ASP A 1 102 ? -1.047 7.983 -12.402 1.00 74.81 102 ASP A CA 1
ATOM 861 C C . ASP A 1 102 ? -0.111 9.047 -13.000 1.00 74.81 102 ASP A C 1
ATOM 863 O O . ASP A 1 102 ? 0.132 9.067 -14.211 1.00 74.81 102 ASP A O 1
ATOM 867 N N . ARG A 1 103 ? 0.419 9.946 -12.156 1.00 76.88 103 ARG A N 1
ATOM 868 C CA . ARG A 1 103 ? 1.283 11.064 -12.553 1.00 76.88 103 ARG A CA 1
ATOM 869 C C . ARG A 1 103 ? 2.409 11.272 -11.543 1.00 76.88 103 ARG A C 1
ATOM 871 O O . ARG A 1 103 ? 2.249 11.018 -10.357 1.00 76.88 103 ARG A O 1
ATOM 878 N N . GLU A 1 104 ? 3.536 11.800 -12.012 1.00 78.81 104 GLU A N 1
ATOM 879 C CA . GLU A 1 104 ? 4.708 12.095 -11.170 1.00 78.81 104 GLU A CA 1
ATOM 880 C C . GLU A 1 104 ? 4.382 13.078 -10.034 1.00 78.81 104 GLU A C 1
ATOM 882 O O . GLU A 1 104 ? 4.805 12.876 -8.902 1.00 78.81 104 GLU A O 1
ATOM 887 N N . GLU A 1 105 ? 3.559 14.097 -10.300 1.00 80.94 105 GLU A N 1
ATOM 888 C CA . GLU A 1 105 ? 3.122 15.068 -9.284 1.00 80.94 105 GLU A CA 1
ATOM 889 C C . GLU A 1 105 ? 2.337 14.431 -8.125 1.00 80.94 105 GLU A C 1
ATOM 891 O O . GLU A 1 105 ? 2.343 14.964 -7.016 1.00 80.94 105 GLU A O 1
ATOM 896 N N . ASP A 1 106 ? 1.712 13.271 -8.352 1.00 78.38 106 ASP A N 1
ATOM 897 C CA . ASP A 1 106 ? 0.948 12.561 -7.327 1.00 78.38 106 ASP A CA 1
ATOM 898 C C . ASP A 1 106 ? 1.877 11.895 -6.287 1.00 78.38 106 ASP A C 1
ATOM 900 O O . ASP A 1 106 ? 1.421 11.537 -5.201 1.00 78.38 106 ASP A O 1
ATOM 904 N N . MET A 1 107 ? 3.189 11.790 -6.552 1.00 80.31 107 MET A N 1
ATOM 905 C CA . MET A 1 107 ? 4.172 11.291 -5.577 1.00 80.31 107 MET A CA 1
ATOM 906 C C . MET A 1 107 ? 4.257 12.170 -4.323 1.00 80.31 107 MET A C 1
ATOM 908 O O . MET A 1 107 ? 4.497 11.667 -3.222 1.00 80.31 107 MET A O 1
ATOM 912 N N . GLU A 1 108 ? 4.010 13.476 -4.459 1.00 81.56 108 GLU A N 1
ATOM 913 C CA . GLU A 1 108 ? 4.019 14.414 -3.331 1.00 81.56 108 GLU A CA 1
ATOM 914 C C . GLU A 1 108 ? 2.833 14.209 -2.380 1.00 81.56 108 GLU A C 1
ATOM 916 O O . GLU A 1 108 ? 2.864 14.684 -1.245 1.00 81.56 108 GLU A O 1
ATOM 921 N N . LEU A 1 109 ? 1.815 13.444 -2.789 1.00 78.62 109 LEU A N 1
ATOM 922 C CA . LEU A 1 109 ? 0.673 13.140 -1.934 1.00 78.62 109 LEU A CA 1
ATOM 923 C C . LEU A 1 109 ? 1.041 12.279 -0.716 1.00 78.62 109 LEU A C 1
ATOM 925 O O . LEU A 1 109 ? 0.322 12.291 0.278 1.00 78.62 109 LEU A O 1
ATOM 929 N N . THR A 1 110 ? 2.176 11.578 -0.750 1.00 76.38 110 THR A N 1
ATOM 930 C CA . THR A 1 110 ? 2.724 10.862 0.422 1.00 76.38 110 THR A CA 1
ATOM 931 C C . THR A 1 110 ? 3.019 11.803 1.598 1.00 76.38 110 THR A C 1
ATOM 933 O O . THR A 1 110 ? 2.969 11.401 2.758 1.00 76.38 110 THR A O 1
ATOM 936 N N . LYS A 1 111 ? 3.250 13.091 1.314 1.00 82.12 111 LYS A N 1
ATOM 937 C CA . LYS A 1 111 ? 3.508 14.145 2.306 1.00 82.12 111 LYS A CA 1
ATOM 938 C C . LYS A 1 111 ? 2.258 14.965 2.644 1.00 82.12 111 LYS A C 1
ATOM 940 O O . LYS A 1 111 ? 2.345 15.930 3.406 1.00 82.12 111 LYS A O 1
ATOM 945 N N . ASP A 1 112 ? 1.105 14.634 2.063 1.00 82.19 112 ASP A N 1
ATOM 946 C CA . ASP A 1 112 ? -0.120 15.408 2.233 1.00 82.19 112 ASP A CA 1
ATOM 947 C C . ASP A 1 112 ? -0.800 15.095 3.577 1.00 82.19 112 ASP A C 1
ATOM 949 O O . ASP A 1 112 ? -1.433 14.059 3.784 1.00 82.19 112 ASP A O 1
ATOM 953 N N . THR A 1 113 ? -0.715 16.046 4.506 1.00 85.94 113 THR A N 1
ATOM 954 C CA . THR A 1 113 ? -1.352 15.959 5.830 1.00 85.94 113 THR A CA 1
ATOM 955 C C . THR A 1 113 ? -2.862 16.226 5.790 1.00 85.94 113 THR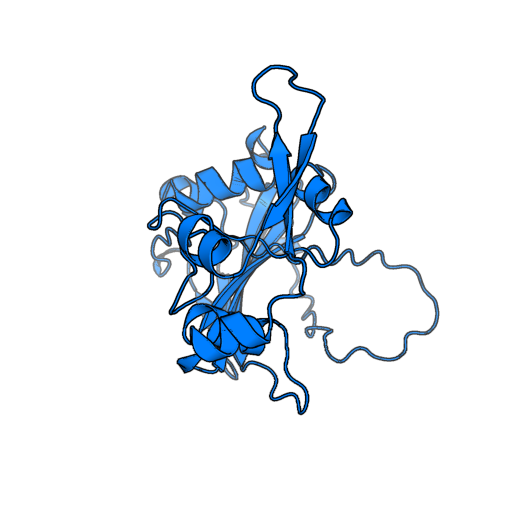 A C 1
ATOM 957 O O . THR A 1 113 ? -3.560 16.076 6.801 1.00 85.94 113 THR A O 1
ATOM 960 N N . SER A 1 114 ? -3.414 16.626 4.641 1.00 85.31 114 SER A N 1
ATOM 961 C CA . SER A 1 114 ? -4.845 16.883 4.458 1.00 85.31 114 SER A CA 1
ATOM 962 C C . SER A 1 114 ? -5.651 15.617 4.162 1.00 85.31 114 SER A C 1
ATOM 964 O O . SER A 1 114 ? -6.869 15.617 4.373 1.00 85.31 114 SER A O 1
ATOM 966 N N . LEU A 1 115 ? -4.981 14.519 3.795 1.00 85.50 115 LEU A N 1
ATOM 967 C CA . LEU A 1 115 ? -5.610 13.245 3.460 1.00 85.50 115 LEU A CA 1
ATOM 968 C C . LEU A 1 115 ? -6.553 12.751 4.557 1.00 85.50 115 LEU A C 1
ATOM 970 O O . LEU A 1 115 ? -6.289 12.860 5.755 1.00 85.50 115 LEU A O 1
ATOM 974 N N . THR A 1 116 ? -7.693 12.216 4.133 1.00 87.81 116 THR A N 1
ATOM 975 C CA . THR A 1 116 ? -8.720 11.685 5.042 1.00 87.81 116 THR A CA 1
ATOM 976 C C . THR A 1 116 ? -9.094 10.244 4.750 1.00 87.81 116 THR A C 1
ATOM 978 O O . THR A 1 116 ? -9.577 9.584 5.656 1.00 87.81 116 THR A O 1
ATOM 981 N N . SER A 1 117 ? -8.800 9.742 3.552 1.00 88.31 117 SER A N 1
ATOM 982 C CA . SER A 1 117 ? -9.055 8.365 3.141 1.00 88.31 117 SER A CA 1
ATOM 983 C C . SER A 1 117 ? -7.859 7.838 2.355 1.00 88.31 117 SER A C 1
ATOM 985 O O . SER A 1 117 ? -7.364 8.523 1.459 1.00 88.31 117 SER A O 1
ATOM 987 N N . VAL A 1 118 ? -7.445 6.608 2.648 1.00 89.38 118 VAL A N 1
ATOM 988 C CA . VAL A 1 118 ? -6.389 5.875 1.941 1.00 89.38 118 VAL A CA 1
ATOM 989 C C . VAL A 1 118 ? -6.819 4.426 1.740 1.00 89.38 118 VAL A C 1
ATOM 991 O O . VAL A 1 118 ? -7.425 3.817 2.617 1.00 89.38 118 VAL A O 1
ATOM 994 N N . GLN A 1 119 ? -6.510 3.854 0.578 1.00 89.62 119 GLN A N 1
ATOM 995 C CA . GLN A 1 119 ? -6.914 2.498 0.221 1.00 89.62 119 GLN A CA 1
ATOM 996 C C . GLN A 1 119 ? -5.723 1.662 -0.197 1.00 89.62 119 GLN A C 1
ATOM 998 O O . GLN A 1 119 ? -5.154 1.949 -1.244 1.00 89.62 119 GLN A O 1
ATOM 1003 N N . VAL A 1 120 ? -5.454 0.608 0.573 1.00 89.62 120 VAL A N 1
ATOM 1004 C CA . VAL A 1 120 ? -4.351 -0.341 0.388 1.00 89.62 120 VAL A CA 1
ATOM 1005 C C . VAL A 1 120 ? -4.846 -1.611 -0.250 1.00 89.62 120 VAL A C 1
ATOM 1007 O O . VAL A 1 120 ? -5.789 -2.207 0.257 1.00 89.62 120 VAL A O 1
ATOM 1010 N N . GLU A 1 121 ? -4.227 -2.048 -1.335 1.00 89.38 121 GLU A N 1
ATOM 1011 C CA . GLU A 1 121 ? -4.740 -3.141 -2.148 1.00 89.38 121 GLU A CA 1
ATOM 1012 C C . GLU A 1 121 ? -3.743 -4.305 -2.226 1.00 89.38 121 GLU A C 1
ATOM 1014 O O . GLU A 1 121 ? -2.537 -4.147 -2.126 1.00 89.38 121 GLU A O 1
ATOM 1019 N N . TRP A 1 122 ? -4.268 -5.512 -2.360 1.00 90.44 122 TRP A N 1
ATOM 1020 C CA . TRP A 1 122 ? -3.533 -6.677 -2.819 1.00 90.44 122 TRP A CA 1
ATOM 1021 C C . TRP A 1 122 ? -4.204 -7.085 -4.104 1.00 90.44 122 TRP A C 1
ATOM 1023 O O . TRP A 1 122 ? -5.402 -7.380 -4.120 1.00 90.44 122 TRP A O 1
ATOM 1033 N N . ILE A 1 123 ? -3.431 -7.114 -5.167 1.00 88.62 123 ILE A N 1
ATOM 1034 C CA . ILE A 1 123 ? -3.852 -7.604 -6.459 1.00 88.62 123 ILE A CA 1
ATOM 1035 C C . ILE A 1 123 ? -3.365 -9.042 -6.565 1.00 88.62 123 ILE A C 1
ATOM 1037 O O . ILE A 1 123 ? -2.176 -9.322 -6.416 1.00 88.62 123 ILE A O 1
ATOM 1041 N N . TYR A 1 124 ? -4.299 -9.947 -6.852 1.00 89.12 124 TYR A N 1
ATOM 1042 C CA . TYR A 1 124 ? -4.039 -11.369 -7.052 1.00 89.12 124 TYR A CA 1
ATOM 1043 C C . TYR A 1 124 ? -4.323 -11.735 -8.516 1.00 89.12 124 TYR A C 1
ATOM 1045 O O . TYR A 1 124 ? -5.432 -12.202 -8.812 1.00 89.12 124 TYR A O 1
ATOM 1053 N N . PRO A 1 125 ? -3.376 -11.519 -9.455 1.00 85.00 125 PRO A N 1
ATOM 1054 C CA . PRO A 1 125 ? -3.627 -11.676 -10.889 1.00 85.00 125 PRO A CA 1
ATOM 1055 C C . PRO A 1 125 ? -4.147 -13.065 -11.265 1.00 85.00 125 PRO A C 1
ATOM 1057 O O . PRO A 1 125 ? -5.106 -13.176 -12.025 1.00 85.00 125 PRO A O 1
ATOM 1060 N N . GLU A 1 126 ? -3.591 -14.130 -10.677 1.00 86.38 126 GLU A N 1
ATOM 1061 C CA . GLU A 1 126 ? -4.028 -15.509 -10.947 1.00 86.38 126 GLU A CA 1
ATOM 1062 C C . GLU A 1 126 ? -5.476 -15.771 -10.517 1.00 86.38 126 GLU A C 1
ATOM 1064 O O . GLU A 1 126 ? -6.208 -16.506 -11.178 1.00 86.38 126 GLU A O 1
ATOM 1069 N N . LYS A 1 127 ? -5.902 -15.160 -9.405 1.00 89.56 127 LYS A N 1
ATOM 1070 C CA . LYS A 1 127 ? -7.257 -15.309 -8.857 1.00 89.56 127 LYS A CA 1
ATOM 1071 C C . LYS A 1 127 ? -8.246 -14.311 -9.456 1.00 89.56 127 LYS A C 1
ATOM 1073 O O . LYS A 1 127 ? -9.439 -14.454 -9.209 1.00 89.56 127 LYS A O 1
ATOM 1078 N N . GLN A 1 128 ? -7.768 -13.315 -10.207 1.00 88.12 128 GLN A N 1
ATOM 1079 C CA . GLN A 1 128 ? -8.574 -12.212 -10.737 1.00 88.12 128 GLN A CA 1
ATOM 1080 C C . GLN A 1 128 ? -9.383 -11.501 -9.639 1.00 88.12 128 GLN A C 1
ATOM 1082 O O . GLN A 1 128 ? -10.547 -11.153 -9.830 1.00 88.12 128 GLN A O 1
ATOM 1087 N N . ILE A 1 129 ? -8.771 -11.287 -8.469 1.00 90.62 129 ILE A N 1
ATOM 1088 C CA . ILE A 1 129 ? -9.375 -10.547 -7.354 1.00 90.62 129 ILE A CA 1
ATOM 1089 C C . ILE A 1 129 ? -8.441 -9.458 -6.829 1.00 90.62 129 ILE A C 1
ATOM 1091 O O . ILE A 1 129 ? -7.216 -9.588 -6.880 1.00 90.62 129 ILE A O 1
ATOM 1095 N N . VAL A 1 130 ? -9.039 -8.416 -6.262 1.00 90.69 130 VAL A N 1
ATOM 1096 C CA . VAL A 1 130 ? -8.352 -7.364 -5.513 1.00 90.69 130 VAL A CA 1
ATOM 1097 C C . VAL A 1 130 ? -8.916 -7.325 -4.100 1.00 90.69 130 VAL A C 1
ATOM 1099 O O . VAL A 1 130 ? -10.133 -7.294 -3.921 1.00 90.69 130 VAL A O 1
ATOM 1102 N N . LYS A 1 131 ? -8.042 -7.320 -3.094 1.00 93.38 131 LYS A N 1
ATOM 1103 C CA . LYS A 1 131 ? -8.395 -7.120 -1.683 1.00 93.38 131 LYS A CA 1
ATOM 1104 C C . LYS A 1 131 ? -7.964 -5.728 -1.252 1.00 93.38 131 LYS A C 1
ATOM 1106 O O . LYS A 1 131 ? -6.779 -5.447 -1.212 1.00 93.38 131 LYS A O 1
ATOM 1111 N N . LYS A 1 132 ? -8.916 -4.884 -0.881 1.00 93.56 132 LYS A N 1
ATOM 1112 C CA . LYS A 1 132 ? -8.734 -3.502 -0.447 1.00 93.56 132 LYS A CA 1
ATOM 1113 C C . LYS A 1 132 ? -8.947 -3.363 1.056 1.00 93.56 132 LYS A C 1
ATOM 1115 O O . LYS A 1 132 ? -9.965 -3.808 1.575 1.00 93.56 132 LYS A O 1
ATOM 1120 N N . TYR A 1 133 ? -8.033 -2.683 1.724 1.00 95.12 133 TYR A N 1
ATOM 1121 C CA . TYR A 1 133 ? -8.121 -2.219 3.100 1.00 95.12 133 TYR A CA 1
ATOM 1122 C C . TYR A 1 133 ? -8.393 -0.716 3.045 1.00 95.12 133 TYR A C 1
ATOM 1124 O O . TYR A 1 133 ? -7.589 0.048 2.508 1.00 95.12 133 TYR A O 1
ATOM 1132 N N . CYS A 1 134 ? -9.549 -0.300 3.550 1.00 94.88 134 CYS A N 1
ATOM 1133 C CA . CYS A 1 134 ? -9.981 1.092 3.542 1.00 94.88 134 CYS A CA 1
ATOM 1134 C C . CYS A 1 134 ? -9.630 1.748 4.873 1.00 94.88 134 CYS A C 1
ATOM 1136 O O . CYS A 1 134 ? -10.190 1.386 5.911 1.00 94.88 134 CYS A O 1
ATOM 1138 N N . PHE A 1 135 ? -8.729 2.720 4.829 1.00 95.31 135 PHE A N 1
ATOM 1139 C CA . PHE A 1 135 ? -8.343 3.521 5.974 1.00 95.31 135 PHE A CA 1
ATOM 1140 C C . PHE A 1 135 ? -8.995 4.895 5.914 1.00 95.31 135 PHE A C 1
ATOM 1142 O O . PHE A 1 135 ? -8.923 5.575 4.8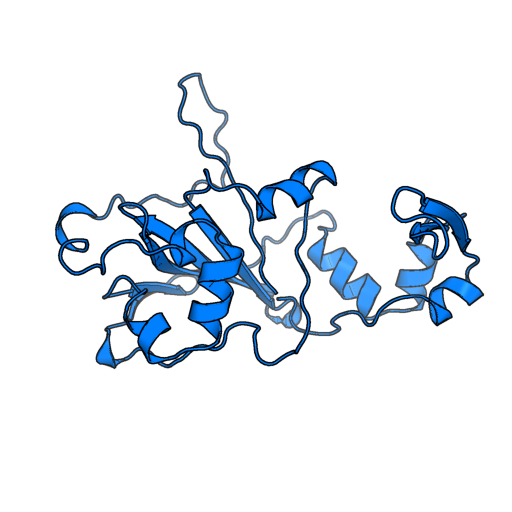96 1.00 95.31 135 PHE A O 1
ATOM 1149 N N . GLU A 1 136 ? -9.576 5.318 7.029 1.00 94.50 136 GLU A N 1
ATOM 1150 C CA . GLU A 1 136 ? -10.257 6.600 7.179 1.00 94.50 136 GLU A CA 1
ATOM 1151 C C . GLU A 1 136 ? -9.692 7.357 8.382 1.00 94.50 136 GLU A C 1
ATOM 1153 O O . GLU A 1 136 ? -9.403 6.777 9.436 1.00 94.50 136 GLU A O 1
ATOM 1158 N N . ARG A 1 137 ? -9.553 8.676 8.248 1.00 92.62 137 ARG A N 1
ATOM 1159 C CA . ARG A 1 137 ? -9.082 9.568 9.308 1.00 92.62 137 ARG A CA 1
ATOM 1160 C C . ARG A 1 137 ? -10.266 10.132 10.085 1.00 92.62 137 ARG A C 1
ATOM 1162 O O . ARG A 1 137 ? -10.752 11.238 9.844 1.00 92.62 137 ARG A O 1
ATOM 1169 N N . ILE A 1 138 ? -10.714 9.378 11.079 1.00 91.88 138 ILE A N 1
ATOM 1170 C CA . ILE A 1 138 ? -11.886 9.692 11.895 1.00 91.88 138 ILE A CA 1
ATOM 1171 C C . ILE A 1 138 ? -11.458 10.547 13.087 1.00 91.88 138 ILE A C 1
ATOM 1173 O O . ILE A 1 138 ? -10.663 10.117 13.911 1.00 91.88 138 ILE A O 1
ATOM 1177 N N . LYS A 1 139 ? -11.982 11.775 13.213 1.00 90.12 139 LYS A N 1
ATOM 1178 C CA . LYS A 1 139 ? -11.603 12.713 14.298 1.00 90.12 139 LYS A CA 1
ATOM 1179 C C . LYS A 1 139 ? -10.074 12.900 14.422 1.00 90.12 139 LYS A C 1
ATOM 1181 O O . LYS A 1 139 ? -9.558 13.012 15.531 1.00 90.12 139 LYS A O 1
ATOM 1186 N N . LYS A 1 140 ? -9.371 12.982 13.281 1.00 92.50 140 LYS A N 1
ATOM 1187 C CA . LYS A 1 140 ? -7.896 13.071 13.172 1.00 92.50 140 LYS A CA 1
ATOM 1188 C C . LYS A 1 140 ? -7.136 11.799 13.577 1.00 92.50 140 LYS A C 1
ATOM 1190 O O . LYS A 1 140 ? -5.955 11.885 13.865 1.00 92.50 140 LYS A O 1
ATOM 1195 N N . VAL A 1 141 ? -7.800 10.648 13.610 1.00 95.38 141 VAL A N 1
ATOM 1196 C CA . VAL A 1 141 ? -7.223 9.355 13.997 1.00 95.38 141 VAL A CA 1
ATOM 1197 C C . VAL A 1 141 ? -7.357 8.415 12.806 1.00 95.38 141 VAL A C 1
ATOM 1199 O O . VAL A 1 141 ? -8.477 8.139 12.374 1.00 95.38 141 VAL A O 1
ATOM 1202 N N . TRP A 1 142 ? -6.247 7.935 12.254 1.00 96.50 142 TRP A N 1
ATOM 1203 C CA . TRP A 1 142 ? -6.285 6.944 11.179 1.00 96.50 142 TRP A CA 1
ATOM 1204 C C . TRP A 1 142 ? -6.761 5.594 11.706 1.00 96.50 142 TRP A C 1
ATOM 1206 O O . TRP A 1 142 ? -6.299 5.119 12.754 1.00 96.50 142 TRP A O 1
ATOM 1216 N N . CYS A 1 143 ? -7.711 5.001 10.983 1.00 96.44 143 CYS A N 1
ATOM 1217 C CA . CYS A 1 143 ? -8.354 3.747 11.345 1.00 96.44 143 CYS A CA 1
ATOM 1218 C C . CYS A 1 143 ? -8.608 2.880 10.113 1.00 96.44 143 CYS A C 1
ATOM 1220 O O . CYS A 1 143 ? -9.032 3.402 9.088 1.00 96.44 143 CYS A O 1
ATOM 1222 N N . LEU A 1 144 ? -8.447 1.562 10.232 1.00 97.00 144 LEU A N 1
ATOM 1223 C CA . LEU A 1 144 ? -9.018 0.612 9.277 1.00 97.00 144 LEU A CA 1
ATOM 1224 C C . LEU A 1 144 ? -10.529 0.525 9.519 1.00 97.00 144 LEU A C 1
ATOM 1226 O O . LEU A 1 144 ? -10.964 0.115 10.601 1.00 97.00 144 LEU A O 1
ATOM 1230 N N . ASP A 1 145 ? -11.306 0.914 8.513 1.00 93.88 145 ASP A N 1
ATOM 1231 C CA . ASP A 1 145 ? -12.768 0.993 8.584 1.00 93.88 145 ASP A CA 1
ATOM 1232 C C . ASP A 1 145 ? -13.466 -0.114 7.788 1.00 93.88 145 ASP A C 1
ATOM 1234 O O . ASP A 1 145 ? -14.569 -0.516 8.140 1.00 93.88 145 ASP A O 1
ATOM 1238 N N . ALA A 1 146 ? -12.830 -0.671 6.753 1.00 95.88 146 ALA A N 1
ATOM 1239 C CA . ALA A 1 146 ? -13.395 -1.794 6.007 1.00 95.88 146 ALA A CA 1
ATOM 1240 C C . ALA A 1 146 ? -12.329 -2.614 5.278 1.00 95.88 146 ALA A C 1
ATOM 1242 O O . ALA A 1 146 ? -11.264 -2.106 4.924 1.00 95.88 146 ALA A O 1
ATOM 1243 N N . ILE A 1 147 ? -12.660 -3.872 4.986 1.00 96.56 147 ILE A N 1
ATOM 1244 C CA . ILE A 1 147 ? -11.943 -4.694 4.007 1.00 96.56 147 ILE A CA 1
ATOM 1245 C C . ILE A 1 147 ? -12.927 -5.127 2.919 1.00 96.56 147 ILE A C 1
ATOM 1247 O O . ILE A 1 147 ? -14.005 -5.642 3.216 1.00 96.56 147 ILE A O 1
ATOM 1251 N N . ASN A 1 148 ? -12.546 -4.931 1.659 1.00 94.94 148 ASN A N 1
ATOM 1252 C CA . ASN A 1 148 ? -13.354 -5.253 0.488 1.00 94.94 148 ASN A CA 1
ATOM 1253 C C . ASN A 1 148 ? -12.569 -6.138 -0.476 1.00 94.94 148 ASN A C 1
ATOM 1255 O O . ASN A 1 148 ? -11.496 -5.751 -0.919 1.00 94.94 148 ASN A O 1
ATOM 1259 N N . ILE A 1 149 ? -13.115 -7.288 -0.849 1.00 94.56 149 ILE A N 1
ATOM 1260 C CA . ILE A 1 149 ? -12.577 -8.160 -1.890 1.00 94.56 149 ILE A CA 1
ATOM 1261 C C . ILE A 1 149 ? -13.538 -8.123 -3.066 1.00 94.56 149 ILE A C 1
ATOM 1263 O O . ILE A 1 149 ? -14.724 -8.414 -2.915 1.00 94.56 149 ILE A O 1
ATOM 1267 N N . PHE A 1 150 ? -13.033 -7.761 -4.237 1.00 89.94 150 PHE A N 1
ATOM 1268 C CA . PHE A 1 150 ? -13.813 -7.690 -5.467 1.00 89.94 150 PHE A CA 1
ATOM 1269 C C . PHE A 1 150 ? -13.094 -8.416 -6.599 1.00 89.94 150 PHE A C 1
ATOM 1271 O O . PHE A 1 150 ? -11.869 -8.540 -6.602 1.00 89.94 150 PHE A O 1
ATOM 1278 N N . ALA A 1 151 ? -13.870 -8.915 -7.559 1.00 89.81 151 ALA A N 1
ATOM 1279 C CA . ALA A 1 151 ? -13.316 -9.445 -8.794 1.00 89.81 151 ALA A CA 1
ATOM 1280 C C . ALA A 1 151 ? -12.702 -8.300 -9.608 1.00 89.81 151 ALA A C 1
ATOM 1282 O O . ALA A 1 151 ? -13.259 -7.201 -9.655 1.00 89.81 151 ALA A O 1
ATOM 1283 N N . MET A 1 152 ? -11.570 -8.560 -10.256 1.00 84.75 152 MET A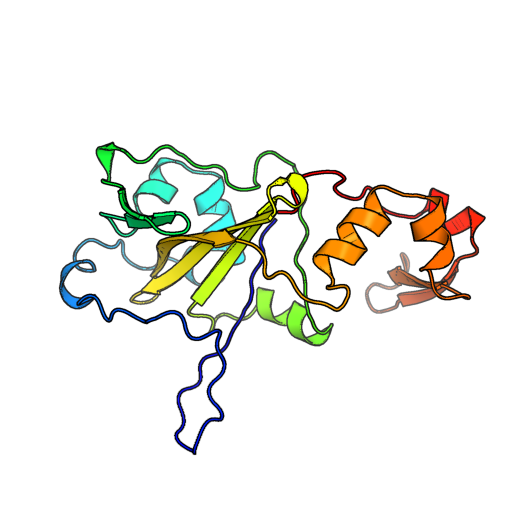 N 1
ATOM 1284 C CA . MET A 1 152 ? -11.015 -7.643 -11.245 1.00 84.75 152 MET A CA 1
ATOM 1285 C C . MET A 1 152 ? -12.014 -7.467 -12.390 1.00 84.75 152 MET A C 1
ATOM 1287 O O . MET A 1 152 ? -12.713 -8.402 -12.787 1.00 84.75 152 MET A O 1
ATOM 1291 N N . GLU A 1 153 ? -12.104 -6.252 -12.925 1.00 75.06 153 GLU A N 1
ATOM 1292 C CA . GLU A 1 153 ? -12.953 -6.006 -14.082 1.00 75.06 153 GLU A CA 1
ATOM 1293 C C . GLU A 1 153 ? -12.376 -6.697 -15.319 1.00 75.06 153 GLU A C 1
ATOM 1295 O O . GLU A 1 153 ? -11.272 -6.382 -15.762 1.00 75.06 153 GLU A O 1
ATOM 1300 N N . ASN A 1 154 ? -13.175 -7.566 -15.940 1.00 67.00 154 ASN A N 1
ATOM 1301 C CA . ASN A 1 154 ? -12.890 -8.071 -17.279 1.00 67.00 154 ASN A CA 1
ATOM 1302 C C . ASN A 1 154 ? -13.077 -6.939 -18.294 1.00 67.00 154 ASN A C 1
ATOM 1304 O O . ASN A 1 154 ? -14.169 -6.727 -18.830 1.00 67.00 154 ASN A O 1
ATOM 1308 N N . ARG A 1 155 ? -12.006 -6.192 -18.552 1.00 69.44 155 ARG A N 1
ATOM 1309 C CA . ARG A 1 155 ? -11.974 -5.181 -19.608 1.00 69.44 155 ARG A CA 1
ATOM 1310 C C . ARG A 1 155 ? -11.580 -5.829 -20.932 1.00 69.44 155 ARG A C 1
ATOM 1312 O O . ARG A 1 155 ? -10.856 -6.816 -20.979 1.00 69.44 155 ARG A O 1
ATOM 1319 N N . LYS A 1 156 ? -12.097 -5.278 -22.034 1.00 67.75 156 LYS A N 1
ATOM 1320 C CA . LYS A 1 156 ? -11.713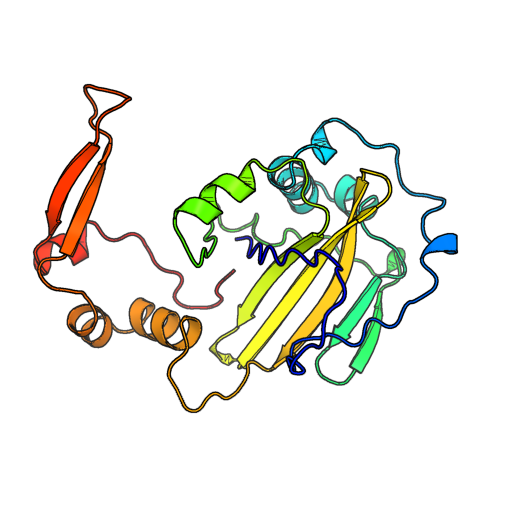 -5.711 -23.391 1.00 67.75 156 LYS A CA 1
ATOM 1321 C C . LYS A 1 156 ? -10.321 -5.217 -23.792 1.00 67.75 156 LYS A C 1
ATOM 1323 O O . LYS A 1 156 ? -9.738 -5.761 -24.722 1.00 67.75 156 LYS A O 1
ATOM 1328 N N . GLU A 1 157 ? -9.835 -4.175 -23.126 1.00 80.06 157 GLU A N 1
ATOM 1329 C CA . GLU A 1 157 ? -8.539 -3.548 -23.370 1.00 80.06 157 GLU A CA 1
ATOM 1330 C C . GLU A 1 157 ? -7.571 -3.903 -22.239 1.00 80.06 157 GLU A C 1
ATOM 1332 O O . GLU A 1 157 ? -7.992 -4.033 -21.089 1.00 80.06 157 GLU A O 1
ATOM 1337 N N . GLU A 1 158 ? -6.288 -4.057 -22.585 1.00 82.25 158 GLU A N 1
ATOM 1338 C CA . GLU A 1 158 ? -5.203 -4.327 -21.634 1.00 82.25 158 GLU A CA 1
ATOM 1339 C C . GLU A 1 158 ? -5.154 -3.210 -20.585 1.00 82.25 158 GLU A C 1
ATOM 1341 O O . GLU A 1 158 ? -4.952 -2.040 -20.920 1.00 82.25 158 GLU A O 1
ATOM 1346 N N . ASN A 1 159 ? -5.355 -3.566 -19.316 1.00 84.62 159 ASN A N 1
ATOM 1347 C CA . ASN A 1 159 ? -5.165 -2.632 -18.215 1.00 84.62 159 ASN A CA 1
ATOM 1348 C C . ASN A 1 159 ? -3.704 -2.679 -17.720 1.00 84.62 159 ASN A C 1
ATOM 1350 O O . ASN A 1 159 ? -2.920 -3.553 -18.098 1.00 84.62 159 ASN A O 1
ATOM 1354 N N . PHE A 1 160 ? -3.321 -1.723 -16.871 1.00 85.25 160 PHE A N 1
ATOM 1355 C CA . PHE A 1 160 ? -1.947 -1.640 -16.370 1.00 85.25 160 PHE A CA 1
ATOM 1356 C C . PHE A 1 160 ? -1.519 -2.878 -15.566 1.00 85.25 160 PHE A C 1
ATOM 1358 O O . PHE A 1 160 ? -0.370 -3.294 -15.672 1.00 85.25 160 PHE A O 1
ATOM 1365 N N . VAL A 1 161 ? -2.424 -3.479 -14.790 1.00 83.94 161 VAL A N 1
ATOM 1366 C CA . VAL A 1 161 ? -2.139 -4.673 -13.982 1.00 83.94 161 VAL A CA 1
ATOM 1367 C C . VAL A 1 161 ? -1.830 -5.859 -14.890 1.00 83.94 161 VAL A C 1
ATOM 1369 O O . VAL A 1 161 ? -0.788 -6.485 -14.723 1.00 83.94 161 VAL A O 1
ATOM 1372 N N . ASP A 1 162 ? -2.668 -6.105 -15.900 1.00 85.75 162 ASP A N 1
ATOM 1373 C CA . ASP A 1 162 ? -2.458 -7.166 -16.891 1.00 85.75 162 ASP A CA 1
ATOM 1374 C C . ASP A 1 162 ? -1.115 -6.977 -17.607 1.00 85.75 162 ASP A C 1
ATOM 1376 O O . ASP A 1 162 ? -0.298 -7.900 -17.697 1.00 85.75 162 ASP A O 1
ATOM 1380 N N . PHE A 1 163 ? -0.860 -5.744 -18.060 1.00 90.75 163 PHE A N 1
ATOM 1381 C CA . PHE A 1 163 ? 0.401 -5.365 -18.682 1.00 90.75 163 PHE A CA 1
ATOM 1382 C C . PHE A 1 163 ? 1.587 -5.633 -17.753 1.00 90.75 163 PHE A C 1
ATOM 1384 O O . PHE A 1 163 ? 2.564 -6.244 -18.179 1.00 90.75 163 PHE A O 1
ATOM 1391 N N . PHE A 1 164 ? 1.526 -5.179 -16.499 1.00 90.12 164 PHE A N 1
ATOM 1392 C CA . PHE A 1 164 ? 2.635 -5.254 -15.554 1.00 90.12 164 PHE A CA 1
ATOM 1393 C C . PHE A 1 164 ? 2.916 -6.693 -15.116 1.00 90.12 164 PHE A C 1
ATOM 1395 O O . PHE A 1 164 ? 4.081 -7.089 -15.043 1.00 90.12 164 PHE A O 1
ATOM 1402 N N . THR A 1 165 ? 1.879 -7.508 -14.907 1.00 88.44 165 THR A N 1
ATOM 1403 C CA . THR A 1 165 ? 2.027 -8.941 -14.627 1.00 88.44 165 THR A CA 1
ATOM 1404 C C . THR A 1 165 ? 2.702 -9.657 -15.796 1.00 88.44 165 THR A C 1
ATOM 1406 O O . THR A 1 165 ? 3.631 -10.436 -15.572 1.00 88.44 165 THR A O 1
ATOM 1409 N N . HIS A 1 166 ? 2.319 -9.369 -17.048 1.00 91.81 166 HIS A N 1
ATOM 1410 C CA . HIS A 1 166 ? 2.977 -9.965 -18.218 1.00 91.81 166 HIS A CA 1
ATOM 1411 C C . HIS A 1 166 ? 4.408 -9.430 -18.391 1.00 91.81 166 HIS A C 1
ATOM 1413 O O . HIS A 1 166 ? 5.348 -10.203 -18.571 1.00 91.81 166 HIS A O 1
ATOM 1419 N N . PHE A 1 167 ? 4.606 -8.120 -18.243 1.00 93.12 167 PHE A N 1
ATOM 1420 C CA . PHE A 1 167 ? 5.909 -7.451 -18.315 1.00 93.12 167 PHE A CA 1
ATOM 1421 C C . PHE A 1 167 ? 6.912 -7.975 -17.282 1.00 93.12 167 PHE A C 1
ATOM 1423 O O . PHE A 1 167 ? 8.107 -8.045 -17.573 1.00 93.12 167 PHE A O 1
ATOM 1430 N N . SER A 1 168 ? 6.445 -8.355 -16.094 1.00 91.31 168 SER A N 1
ATOM 1431 C CA . SER A 1 168 ? 7.290 -8.864 -15.008 1.00 91.31 168 SER A CA 1
ATOM 1432 C C . SER A 1 168 ? 7.645 -10.345 -15.174 1.00 91.31 168 SER A C 1
ATOM 1434 O O . SER A 1 168 ? 8.711 -10.762 -14.726 1.00 91.31 168 SER A O 1
ATOM 1436 N N . ASN A 1 169 ? 6.798 -11.125 -15.858 1.00 91.50 169 ASN A N 1
ATOM 1437 C CA . ASN A 1 169 ? 6.945 -12.580 -15.993 1.00 91.50 169 ASN A CA 1
ATOM 1438 C C . ASN A 1 169 ? 7.468 -13.061 -17.360 1.00 91.50 169 ASN A C 1
ATOM 1440 O O . ASN A 1 169 ? 7.984 -14.172 -17.458 1.00 91.50 169 ASN A O 1
ATOM 1444 N N . ASP A 1 170 ? 7.372 -12.256 -18.421 1.00 93.81 170 ASP A N 1
ATOM 1445 C CA . ASP A 1 170 ? 7.795 -12.634 -19.776 1.00 93.81 170 ASP A CA 1
ATOM 1446 C C . ASP A 1 170 ? 8.856 -11.664 -20.305 1.00 93.81 170 ASP A C 1
ATOM 1448 O O . ASP A 1 170 ? 8.582 -10.520 -20.672 1.00 93.81 170 ASP A O 1
ATOM 1452 N N . THR A 1 171 ? 10.095 -12.149 -20.400 1.00 91.25 171 THR A N 1
ATOM 1453 C CA . THR A 1 171 ? 11.230 -11.343 -20.874 1.00 91.25 171 THR A CA 1
ATOM 1454 C C . THR A 1 171 ? 11.085 -10.929 -22.343 1.00 91.25 171 THR A C 1
ATOM 1456 O O . THR A 1 171 ? 11.496 -9.828 -22.712 1.00 91.25 171 THR A O 1
ATOM 1459 N N . LEU A 1 172 ? 10.487 -11.763 -23.202 1.00 93.00 172 LEU A N 1
ATOM 1460 C CA . LEU A 1 172 ? 10.294 -11.423 -24.615 1.00 93.00 172 LEU A CA 1
ATOM 1461 C C . LEU A 1 172 ? 9.223 -10.344 -24.773 1.00 93.00 172 LEU A C 1
ATOM 1463 O O . LEU A 1 172 ? 9.383 -9.428 -25.585 1.00 93.00 172 LEU A O 1
ATOM 1467 N N . PHE A 1 173 ? 8.143 -10.433 -23.998 1.00 94.81 173 PHE A N 1
ATOM 1468 C CA . PHE A 1 173 ? 7.129 -9.386 -23.933 1.00 94.81 173 PHE A CA 1
ATOM 1469 C C . PHE A 1 173 ? 7.715 -8.087 -23.375 1.00 94.81 173 PHE A C 1
ATOM 1471 O O . PHE A 1 173 ? 7.583 -7.040 -24.011 1.00 94.81 173 PHE A O 1
ATOM 1478 N N . GLN A 1 174 ? 8.452 -8.164 -22.262 1.00 94.12 174 GLN A N 1
ATOM 1479 C CA . GLN A 1 174 ? 9.134 -7.030 -21.639 1.00 94.12 174 GLN A CA 1
ATOM 1480 C C . GLN A 1 174 ? 9.988 -6.262 -22.656 1.00 94.12 174 GLN A C 1
ATOM 1482 O O . GLN A 1 174 ? 9.816 -5.061 -22.860 1.00 94.12 174 GLN A O 1
ATOM 1487 N N . GLN A 1 175 ? 10.857 -6.971 -23.380 1.00 90.75 175 GLN A N 1
ATOM 1488 C CA . GLN A 1 175 ? 11.744 -6.368 -24.375 1.00 90.75 175 GLN A CA 1
ATOM 1489 C C . GLN A 1 175 ? 10.999 -5.679 -25.525 1.00 90.75 175 GLN A C 1
ATOM 1491 O O . GLN A 1 175 ? 11.499 -4.683 -26.055 1.00 90.75 175 GLN A O 1
ATOM 1496 N N . LYS A 1 176 ? 9.831 -6.196 -25.927 1.00 93.44 176 LYS A N 1
ATOM 1497 C CA . LYS A 1 176 ? 8.989 -5.610 -26.986 1.00 93.44 176 LYS A CA 1
ATOM 1498 C C . LYS A 1 176 ? 8.244 -4.358 -26.527 1.00 93.44 176 LYS A C 1
ATOM 1500 O O . LYS A 1 176 ? 7.902 -3.528 -27.364 1.00 93.44 176 LYS A O 1
ATOM 1505 N N . ARG A 1 177 ? 7.976 -4.235 -25.227 1.00 94.81 177 ARG A N 1
ATOM 1506 C CA . ARG A 1 177 ? 7.173 -3.153 -24.640 1.00 94.81 177 ARG A CA 1
ATOM 1507 C C . ARG A 1 177 ? 8.002 -1.985 -24.098 1.00 94.81 177 ARG A C 1
ATOM 1509 O O . ARG A 1 177 ? 7.438 -0.952 -23.756 1.00 94.81 177 ARG A O 1
ATOM 1516 N N . ILE A 1 178 ? 9.328 -2.108 -24.061 1.00 92.88 178 ILE A N 1
ATOM 1517 C CA . ILE A 1 178 ? 10.234 -1.014 -23.683 1.00 92.88 178 ILE A CA 1
ATOM 1518 C C . ILE A 1 178 ? 10.418 -0.047 -24.858 1.00 92.88 178 ILE A C 1
ATOM 1520 O O . ILE A 1 178 ? 10.861 -0.436 -25.943 1.00 92.88 178 ILE A O 1
ATOM 1524 N N . LYS A 1 179 ? 10.126 1.238 -24.624 1.00 92.44 179 LYS A N 1
ATOM 1525 C CA . LYS A 1 179 ? 10.408 2.326 -25.572 1.00 92.44 179 LYS A CA 1
ATOM 1526 C C . LYS A 1 179 ? 11.907 2.398 -25.874 1.00 92.44 179 LYS A C 1
ATOM 1528 O O . LYS A 1 179 ? 12.732 2.259 -24.976 1.00 92.44 179 LYS A O 1
ATOM 1533 N N . ARG A 1 180 ? 12.261 2.672 -27.134 1.00 88.75 180 ARG A N 1
ATOM 1534 C CA . ARG A 1 180 ? 13.656 2.817 -27.575 1.00 88.75 180 ARG A CA 1
ATOM 1535 C C . ARG A 1 180 ? 13.897 4.203 -28.191 1.00 88.75 180 ARG A C 1
ATOM 1537 O O . ARG A 1 180 ? 13.170 4.557 -29.119 1.00 88.75 180 ARG A O 1
ATOM 1544 N N . PRO A 1 181 ? 14.898 4.970 -27.715 1.00 89.12 181 PRO A N 1
ATOM 1545 C CA . PRO A 1 181 ? 15.750 4.676 -26.556 1.00 89.12 181 PRO A CA 1
ATOM 1546 C C . PRO A 1 181 ? 14.976 4.761 -25.224 1.00 89.12 181 PRO A C 1
ATOM 1548 O O . PRO A 1 181 ? 14.018 5.529 -25.112 1.00 89.12 181 PRO A O 1
ATOM 1551 N N . LEU A 1 182 ? 15.391 3.969 -24.228 1.00 93.12 182 LEU A N 1
ATOM 1552 C CA . LEU A 1 182 ? 14.839 4.021 -22.872 1.00 93.12 182 LEU A CA 1
ATOM 1553 C C . LEU A 1 182 ? 15.570 5.108 -22.086 1.00 93.12 182 LEU A C 1
ATOM 1555 O O . LEU A 1 182 ? 16.779 5.010 -21.906 1.00 93.12 182 LEU A O 1
ATOM 1559 N N . THR A 1 183 ? 14.860 6.129 -21.617 1.00 94.56 183 THR A N 1
ATOM 1560 C CA . THR A 1 183 ? 15.439 7.163 -20.748 1.00 94.56 183 THR A CA 1
ATOM 1561 C C . THR A 1 183 ? 15.803 6.570 -19.387 1.00 94.56 183 THR A C 1
ATOM 1563 O O . THR A 1 183 ? 14.993 5.862 -18.795 1.00 94.56 183 THR A O 1
ATOM 1566 N N . PHE A 1 184 ? 16.985 6.900 -18.874 1.00 92.88 184 PHE A N 1
ATOM 1567 C CA . PHE A 1 184 ? 17.427 6.563 -17.523 1.00 92.88 184 PHE A CA 1
ATOM 1568 C C . PHE A 1 184 ? 17.866 7.825 -16.793 1.00 92.88 184 PHE A C 1
ATOM 1570 O O . PHE A 1 184 ? 18.559 8.670 -17.363 1.00 92.88 184 PHE A O 1
ATOM 1577 N N . VAL A 1 185 ? 17.413 7.957 -15.552 1.00 92.38 185 VAL A N 1
ATOM 1578 C CA . VAL A 1 185 ? 17.673 9.106 -14.689 1.00 92.38 185 VAL A CA 1
ATOM 1579 C C . VAL A 1 185 ? 18.168 8.576 -13.349 1.00 92.38 185 VAL A C 1
ATOM 1581 O O . VAL A 1 185 ? 17.575 7.648 -12.807 1.00 92.38 185 VAL A O 1
ATOM 1584 N N . THR A 1 186 ? 19.249 9.155 -12.836 1.00 91.56 186 THR A N 1
ATOM 1585 C CA . THR A 1 186 ? 19.796 8.872 -11.501 1.00 91.56 186 THR A CA 1
ATOM 1586 C C . THR A 1 186 ? 20.237 10.174 -10.841 1.00 91.56 186 THR A C 1
ATOM 1588 O O . THR A 1 186 ? 20.521 11.145 -11.544 1.00 91.56 186 THR A O 1
ATOM 1591 N N . ASN A 1 187 ? 20.307 10.197 -9.510 1.00 91.50 187 ASN A N 1
ATOM 1592 C CA . ASN A 1 187 ? 20.906 11.313 -8.778 1.00 91.50 187 ASN A CA 1
ATOM 1593 C C . ASN A 1 187 ? 22.399 11.411 -9.102 1.00 91.50 187 ASN A C 1
ATOM 1595 O O . ASN A 1 187 ? 23.053 10.383 -9.328 1.00 91.50 187 ASN A O 1
ATOM 1599 N N . ASP A 1 188 ? 22.913 12.635 -9.135 1.00 91.94 188 ASP A N 1
ATOM 1600 C CA . ASP A 1 188 ? 24.345 12.885 -9.232 1.00 91.94 188 ASP A CA 1
ATOM 1601 C C . ASP A 1 188 ? 25.001 12.654 -7.855 1.00 91.94 188 ASP A C 1
ATOM 1603 O O . ASP A 1 188 ? 24.538 13.223 -6.865 1.00 91.94 188 ASP A O 1
ATOM 1607 N N . PRO A 1 189 ? 26.037 11.802 -7.740 1.00 90.81 189 PRO A N 1
ATOM 1608 C CA . PRO A 1 189 ? 26.727 11.586 -6.468 1.00 90.81 189 PRO A CA 1
ATOM 1609 C C . PRO A 1 189 ? 27.520 12.808 -5.974 1.00 90.81 189 PRO A C 1
ATOM 1611 O O . PRO A 1 189 ? 27.882 12.833 -4.798 1.00 90.81 189 PRO A O 1
ATOM 1614 N N . ASP A 1 190 ? 27.809 13.782 -6.843 1.00 93.44 190 ASP A N 1
ATOM 1615 C CA . ASP A 1 190 ? 28.620 14.963 -6.535 1.00 93.44 190 ASP A CA 1
ATOM 1616 C C . ASP A 1 190 ? 27.775 16.237 -6.296 1.00 93.44 190 ASP A C 1
ATOM 1618 O O . ASP A 1 190 ? 28.300 17.231 -5.785 1.00 93.44 190 ASP A O 1
ATOM 1622 N N . ASP A 1 191 ? 26.479 16.227 -6.641 1.00 93.44 191 ASP A N 1
ATOM 1623 C CA . ASP A 1 191 ? 25.550 17.352 -6.442 1.00 93.44 191 ASP A CA 1
ATOM 1624 C C . ASP A 1 191 ? 24.123 16.876 -6.116 1.00 93.44 191 ASP A C 1
ATOM 1626 O O . ASP A 1 191 ? 23.371 16.451 -6.997 1.00 93.44 191 ASP A O 1
ATOM 1630 N N . ASP A 1 192 ? 23.738 17.055 -4.847 1.00 87.44 192 ASP A N 1
ATOM 1631 C CA . ASP A 1 192 ? 22.450 16.665 -4.254 1.00 87.44 192 ASP A CA 1
ATOM 1632 C C . ASP A 1 192 ? 21.209 17.240 -4.968 1.00 87.44 192 ASP A C 1
ATOM 1634 O O . ASP A 1 192 ? 20.099 16.738 -4.768 1.00 87.44 192 ASP A O 1
ATOM 1638 N N . PHE A 1 193 ? 21.354 18.296 -5.778 1.00 89.50 193 PHE A N 1
ATOM 1639 C CA . PHE A 1 193 ? 20.238 18.934 -6.488 1.00 89.50 193 PHE A CA 1
ATOM 1640 C C . PHE A 1 193 ? 20.189 18.609 -7.980 1.00 89.50 193 PHE A C 1
ATOM 1642 O O . PHE A 1 193 ? 19.274 19.065 -8.676 1.00 89.50 193 PHE A O 1
ATOM 1649 N N . SER A 1 194 ? 21.154 17.846 -8.489 1.00 91.94 194 SER A N 1
ATOM 1650 C CA . SER A 1 194 ? 21.257 17.551 -9.911 1.00 91.94 194 SER A CA 1
ATOM 1651 C C . SER A 1 194 ? 20.964 16.085 -10.231 1.00 91.94 194 SER A C 1
ATOM 1653 O O . SER A 1 194 ? 21.057 15.182 -9.398 1.00 91.94 194 SER A O 1
ATOM 1655 N N . ILE A 1 195 ? 20.549 15.856 -11.478 1.00 93.69 195 ILE A N 1
ATOM 1656 C CA . ILE A 1 195 ? 20.247 14.526 -12.000 1.00 93.69 195 ILE A CA 1
ATOM 1657 C C . ILE A 1 195 ? 21.061 14.257 -13.258 1.00 93.69 195 ILE A C 1
ATOM 1659 O O . ILE A 1 195 ? 21.184 15.102 -14.148 1.00 93.69 195 ILE A O 1
ATOM 1663 N N . ILE A 1 196 ? 21.538 13.025 -13.382 1.00 92.44 196 ILE A N 1
ATOM 1664 C CA . ILE A 1 196 ? 22.172 12.525 -14.594 1.00 92.44 196 ILE A CA 1
ATOM 1665 C C . ILE A 1 196 ? 21.090 11.860 -15.437 1.00 92.44 196 ILE A C 1
ATOM 1667 O O . ILE A 1 196 ? 20.489 10.862 -15.036 1.00 92.44 196 ILE A O 1
ATOM 1671 N N . ARG A 1 197 ? 20.850 12.402 -16.635 1.00 93.81 197 ARG A N 1
ATOM 1672 C CA . ARG A 1 197 ? 19.925 11.832 -17.621 1.00 93.81 197 ARG A CA 1
ATOM 1673 C C . ARG A 1 197 ? 20.698 11.236 -18.791 1.00 93.81 197 ARG A C 1
ATOM 1675 O O . ARG A 1 197 ? 21.436 11.931 -19.481 1.00 93.81 197 ARG A O 1
ATOM 1682 N N . THR A 1 198 ? 20.472 9.955 -19.047 1.00 93.62 198 THR A N 1
ATOM 1683 C CA . THR A 1 198 ? 21.064 9.203 -20.159 1.00 93.62 198 THR A CA 1
ATOM 1684 C C . THR A 1 198 ? 20.026 8.254 -20.767 1.00 93.62 198 THR A C 1
ATOM 1686 O O . THR A 1 198 ? 18.827 8.364 -20.497 1.00 93.62 198 THR A O 1
ATOM 1689 N N . THR A 1 199 ? 20.459 7.333 -21.623 1.00 94.25 199 THR A N 1
ATOM 1690 C CA . THR A 1 199 ? 19.610 6.298 -22.213 1.00 94.25 199 THR A CA 1
ATOM 1691 C C . THR A 1 199 ? 20.211 4.912 -22.032 1.00 94.25 199 THR A C 1
ATOM 1693 O O . THR A 1 199 ? 21.419 4.754 -22.190 1.00 94.25 199 THR A O 1
ATOM 1696 N N . LEU A 1 200 ? 19.372 3.908 -21.779 1.00 90.50 200 LEU A N 1
ATOM 1697 C CA . LEU A 1 200 ? 19.779 2.506 -21.698 1.00 90.50 200 LEU A CA 1
ATOM 1698 C C . LEU A 1 200 ? 19.529 1.775 -23.018 1.00 90.50 200 LEU A C 1
ATOM 1700 O O . LEU A 1 200 ? 18.450 1.862 -23.614 1.00 90.50 200 LEU A O 1
ATOM 1704 N N . GLY A 1 201 ? 20.532 1.009 -23.442 1.00 85.94 201 GLY A N 1
ATOM 1705 C CA . GLY A 1 201 ? 20.387 -0.032 -24.454 1.00 85.94 201 GLY A CA 1
ATOM 1706 C C . GLY A 1 201 ? 19.668 -1.274 -23.913 1.00 85.94 201 GLY A C 1
ATOM 1707 O O . GLY A 1 201 ? 19.486 -1.436 -22.706 1.00 85.94 201 GLY A O 1
ATOM 1708 N N . GLN A 1 202 ? 19.288 -2.183 -24.816 1.00 79.25 202 GLN A N 1
ATOM 1709 C CA . GLN A 1 202 ? 18.560 -3.412 -24.470 1.00 79.25 202 GLN A CA 1
ATOM 1710 C C . GLN A 1 202 ? 19.332 -4.285 -23.472 1.00 79.25 202 GLN A C 1
ATOM 1712 O O . GLN A 1 202 ? 18.760 -4.721 -22.477 1.00 79.25 202 GLN A O 1
ATOM 1717 N N . ASP A 1 203 ? 20.633 -4.466 -23.700 1.00 84.56 203 ASP A N 1
ATOM 1718 C CA . ASP A 1 203 ? 21.483 -5.286 -22.832 1.00 84.56 203 ASP A CA 1
ATOM 1719 C C . ASP A 1 203 ? 21.722 -4.622 -21.469 1.00 84.56 203 ASP A C 1
ATOM 1721 O O . ASP A 1 203 ? 21.882 -5.303 -20.461 1.00 84.56 203 ASP A O 1
ATOM 1725 N N . GLN A 1 204 ? 21.697 -3.286 -21.416 1.00 89.31 204 GLN A N 1
ATOM 1726 C CA . GLN A 1 204 ? 21.885 -2.540 -20.172 1.00 89.31 204 GLN A CA 1
ATOM 1727 C C . GLN A 1 204 ? 20.639 -2.607 -19.286 1.00 89.31 204 GLN A C 1
ATOM 1729 O O . GLN A 1 204 ? 20.766 -2.758 -18.074 1.00 89.31 204 GLN A O 1
ATOM 1734 N N . TRP A 1 205 ? 19.435 -2.551 -19.866 1.00 90.44 205 TRP A N 1
ATOM 1735 C CA . TRP A 1 205 ? 18.195 -2.680 -19.095 1.00 90.44 205 TRP A CA 1
ATOM 1736 C C . TRP A 1 205 ? 18.163 -3.969 -18.267 1.00 90.44 205 TRP A C 1
ATOM 1738 O O . TRP A 1 205 ? 17.839 -3.927 -17.085 1.00 90.44 205 TRP A O 1
ATOM 1748 N N . SER A 1 206 ? 18.552 -5.104 -18.852 1.00 87.12 206 SER A N 1
ATOM 1749 C CA . SER A 1 206 ? 18.568 -6.390 -18.144 1.00 87.12 206 SER A CA 1
ATOM 1750 C C . SER A 1 206 ? 19.508 -6.421 -16.935 1.00 87.12 206 SER A C 1
ATOM 1752 O O . SER A 1 206 ? 19.288 -7.234 -16.042 1.00 87.12 206 SER A O 1
ATOM 1754 N N . VAL A 1 207 ? 20.518 -5.546 -16.900 1.00 88.62 207 VAL A N 1
ATOM 1755 C CA . VAL A 1 207 ? 21.478 -5.417 -15.793 1.00 88.62 207 VAL A CA 1
ATOM 1756 C C . VAL A 1 207 ? 20.992 -4.424 -14.734 1.00 88.62 207 VAL A C 1
ATOM 1758 O O . VAL A 1 207 ? 21.171 -4.675 -13.549 1.00 88.62 207 VAL A O 1
ATOM 1761 N N . PHE A 1 208 ? 20.388 -3.306 -15.147 1.00 89.25 208 PHE A N 1
ATOM 1762 C CA . PHE A 1 208 ? 20.018 -2.206 -14.243 1.00 89.25 208 PHE A CA 1
ATOM 1763 C C . PHE A 1 208 ? 18.579 -2.253 -13.727 1.00 89.25 208 PHE A C 1
ATOM 1765 O O . PHE A 1 208 ? 18.255 -1.531 -12.784 1.00 89.25 208 PHE A O 1
ATOM 1772 N N . LYS A 1 209 ? 17.694 -3.040 -14.346 1.00 89.25 209 LYS A N 1
ATOM 1773 C CA . LYS A 1 209 ? 16.300 -3.130 -13.902 1.00 89.25 209 LYS A CA 1
ATOM 1774 C C . LYS A 1 209 ? 16.220 -3.641 -12.453 1.00 89.25 209 LYS A C 1
ATOM 1776 O O . LYS A 1 209 ? 17.010 -4.508 -12.073 1.00 89.25 209 LYS A O 1
ATOM 1781 N N . PRO A 1 210 ? 15.229 -3.189 -11.671 1.00 87.94 210 PRO A N 1
ATOM 1782 C CA . PRO A 1 210 ? 14.962 -3.784 -10.372 1.00 87.94 210 PRO A CA 1
ATOM 1783 C C . PRO A 1 210 ? 14.410 -5.212 -10.516 1.00 87.94 210 PRO A C 1
ATOM 1785 O O . PRO A 1 210 ? 14.081 -5.699 -11.611 1.00 87.94 210 PRO A O 1
ATOM 1788 N N . GLU A 1 211 ? 14.291 -5.892 -9.381 1.00 86.44 211 GLU A N 1
ATOM 1789 C CA . GLU A 1 211 ? 13.448 -7.077 -9.280 1.00 86.44 211 GLU A CA 1
ATOM 1790 C C . GLU A 1 211 ? 11.976 -6.653 -9.336 1.00 86.44 211 GLU A C 1
ATOM 1792 O O . GLU A 1 211 ? 11.569 -5.685 -8.695 1.00 86.44 211 GLU A O 1
ATOM 1797 N N . PHE A 1 212 ? 11.187 -7.357 -10.147 1.00 86.50 212 PHE A N 1
ATOM 1798 C CA . PHE A 1 212 ? 9.749 -7.129 -10.249 1.00 86.50 212 PHE A CA 1
ATOM 1799 C C . PHE A 1 212 ? 9.003 -8.218 -9.475 1.00 86.50 212 PHE A C 1
ATOM 1801 O O . PHE A 1 212 ? 9.452 -9.368 -9.494 1.00 86.50 212 PHE A O 1
ATOM 1808 N N . PRO A 1 213 ? 7.857 -7.903 -8.846 1.00 83.19 213 PRO A N 1
ATOM 1809 C CA . PRO A 1 213 ? 6.996 -8.932 -8.285 1.00 83.19 213 PRO A CA 1
ATOM 1810 C C . PRO A 1 213 ? 6.454 -9.808 -9.423 1.00 83.19 213 PRO A C 1
ATOM 1812 O O . PRO A 1 213 ? 5.855 -9.316 -10.379 1.00 83.19 213 PRO A O 1
ATOM 1815 N N . THR A 1 214 ? 6.689 -11.115 -9.337 1.00 82.56 214 THR A N 1
ATOM 1816 C CA . THR A 1 214 ? 6.232 -12.093 -10.339 1.00 82.56 214 THR A CA 1
ATOM 1817 C C . THR A 1 214 ? 4.880 -12.723 -9.992 1.00 82.56 214 THR A C 1
ATOM 1819 O O . THR A 1 214 ? 4.236 -13.283 -10.874 1.00 82.56 214 THR A O 1
ATOM 1822 N N . GLY A 1 215 ? 4.427 -12.599 -8.739 1.00 84.31 215 GLY A N 1
ATOM 1823 C CA . GLY A 1 215 ? 3.150 -13.124 -8.245 1.00 84.31 215 GLY A CA 1
ATOM 1824 C C . GLY A 1 215 ? 2.188 -12.018 -7.812 1.00 84.31 215 GLY A C 1
ATOM 1825 O O . GLY A 1 215 ? 1.858 -11.128 -8.595 1.00 84.31 215 GLY A O 1
ATOM 1826 N N . ASP A 1 216 ? 1.739 -12.092 -6.559 1.00 83.06 216 ASP A N 1
ATOM 1827 C CA . ASP A 1 216 ? 0.857 -11.090 -5.961 1.00 83.06 216 ASP A CA 1
ATOM 1828 C C . ASP A 1 216 ? 1.528 -9.711 -5.978 1.00 83.06 216 ASP A C 1
ATOM 1830 O O . ASP A 1 216 ? 2.694 -9.558 -5.601 1.00 83.06 216 ASP A O 1
ATOM 1834 N N . ILE A 1 217 ? 0.776 -8.708 -6.427 1.00 80.81 217 ILE A N 1
ATOM 1835 C CA . ILE A 1 217 ? 1.215 -7.317 -6.418 1.00 80.81 217 ILE A CA 1
ATOM 1836 C C . ILE A 1 217 ? 0.549 -6.683 -5.214 1.00 80.81 217 ILE A C 1
ATOM 1838 O O . ILE A 1 217 ? -0.676 -6.703 -5.081 1.00 80.81 217 ILE A O 1
ATOM 1842 N N . ILE A 1 218 ? 1.370 -6.153 -4.329 1.00 69.62 218 ILE A N 1
ATOM 1843 C CA . ILE A 1 218 ? 0.915 -5.437 -3.152 1.00 69.62 218 ILE A CA 1
ATOM 1844 C C . ILE A 1 218 ? 1.105 -3.923 -3.418 1.00 69.62 218 ILE A C 1
ATOM 1846 O O . ILE A 1 218 ? 1.786 -3.560 -4.403 1.00 69.62 218 ILE A O 1
#

pLDDT: mean 80.06, std 21.33, range [25.75, 97.19]

Secondary structure (DSSP, 8-state):
-------------S-----TT--------TTTGGGGPPPP-GGGSSHHHHHHHHHH-HHHHHHSB-SSEEEEETTEEEEE-TTT-----TTTTSS------SSGGGGGGGG-TT--EEEEEEEEGGGTEEEEEEEEEETTEEEEEEEEEEEPP--SS--HHHHHHHHHH-HHHHHHHS-SSEEEEEE-SS-TT-EEEEEE-HHHHHHHPPPPPSS-B-

Organism: NCBI:txid433724

InterPro domains:
  IPR025590 Domain of unknown function DUF4348 [PF14254] (35-217)

Sequence (218 aa):
MLFIILRHYACKDKKQEIDPYVPVVMSIETGKLTENLPAATPIDELFDDFIYHFTSEEEFQRKRIVFPLPYNDLNSFSKIKKQDWQYDTLFNQGGYYTIFFDREEDMELTKDTSLTSVQVEWIYPEKQIVKKYCFERIKKVWCLDAINIFAMENRKEENFVDFFTHFSNDTLFQQKRIKRPLTFVTNDPDDDFSIIRTTLGQDQWSVFKPEFPTGDII